Protein AF-A0A168E2G0-F1 (afdb_monomer_lite)

Radius of gyration: 25.9 Å; chains: 1; bounding box: 53×35×114 Å

Foldseek 3Di:
DDDDDDDDDDDDDDDDDPPPDPPPPPQPPLPADLAAQVAQEEAADCLQCVPCLVLHQEYEPQAQFDDDCPSHHYAGELAADPPPDPVNPVRVVVNVPDPDDHQHYEYYEACVDDDDRGHVNQEDEEDDDRHQYEYHEHPCFPNDCRSVVNVPDPHPDDHPHYHYDDDDLAVPDHDDDDDRLQVHLLVVLVCLVPDPNRSHDHQYCDPPDDPQSHQAPPNSPGGHSNVVSNNVNSVVVD

Secondary structure (DSSP, 8-state):
------PPPPP--------------------S-SSGGG-SEEEESSTTHHHHGGG-SEEE-SSSS--S-TTSEEPEE----TTS-HHHHHHHHHHHT--S--SEEE--B-TTS-STTS---S---PPPTTSEEEPPBBTTGGG--HHHHHHTS--SS--SB--B----SBTTB---SSS-SHHHHHHHHHHHHH-TT---EEEE--TTS-GGGSSB-TTSSSB-HHHHHHHHHHGGG-

Organism: Cordyceps fumosorosea (strain ARSEF 2679) (NCBI:txid1081104)

pLDDT: mean 78.93, std 19.76, range [31.81, 98.31]

InterPro domains:
  IPR024655 Asl1-like, glycosyl hydrolase catalytic domain [PF11790] (52-169)
  IPR053183 Alkali-sensitive linkage protein [PTHR34154] (53-169)

Structure (mmCIF, N/CA/C/O backbone):
data_AF-A0A168E2G0-F1
#
_entry.id   AF-A0A168E2G0-F1
#
loop_
_atom_site.group_PDB
_atom_site.id
_atom_site.type_symbol
_atom_site.label_atom_id
_atom_site.label_alt_id
_atom_site.label_comp_id
_atom_site.label_asym_id
_atom_site.label_entity_id
_atom_site.label_seq_id
_atom_site.pdbx_PDB_ins_code
_atom_site.Cartn_x
_atom_site.Cartn_y
_atom_site.Cartn_z
_atom_site.occupancy
_atom_site.B_iso_or_equiv
_atom_site.auth_seq_id
_atom_site.auth_comp_id
_atom_site.auth_asym_id
_atom_site.auth_atom_id
_atom_site.pdbx_PDB_model_num
ATOM 1 N N . MET A 1 1 ? -29.729 -7.657 95.290 1.00 39.06 1 MET A N 1
ATOM 2 C CA . MET A 1 1 ? -30.625 -7.008 94.310 1.00 39.06 1 MET A CA 1
ATOM 3 C C . MET A 1 1 ? -29.746 -6.469 93.189 1.00 39.06 1 MET A C 1
ATOM 5 O O . MET A 1 1 ? -29.159 -5.411 93.339 1.00 39.06 1 MET A O 1
ATOM 9 N N . VAL A 1 2 ? -29.527 -7.276 92.147 1.00 36.09 2 VAL A N 1
ATOM 10 C CA . VAL A 1 2 ? -28.648 -6.959 91.007 1.00 36.09 2 VAL A CA 1
ATOM 11 C C . VAL A 1 2 ? -29.531 -6.939 89.764 1.00 36.09 2 VAL A C 1
ATOM 13 O O . VAL A 1 2 ? -30.230 -7.911 89.488 1.00 36.09 2 VAL A O 1
ATOM 16 N N . CYS A 1 3 ? -29.557 -5.796 89.086 1.00 36.22 3 CYS A N 1
ATOM 17 C CA . CYS A 1 3 ? -30.403 -5.515 87.933 1.00 36.22 3 CYS A CA 1
ATOM 18 C C . CYS A 1 3 ? -29.646 -5.902 86.652 1.00 36.22 3 CYS A C 1
ATOM 20 O O . CYS A 1 3 ? -28.581 -5.349 86.385 1.00 36.22 3 CYS A O 1
ATOM 22 N N . PHE A 1 4 ? -30.169 -6.850 85.870 1.00 35.66 4 PHE A N 1
ATOM 23 C CA . PHE A 1 4 ? -29.627 -7.190 84.551 1.00 35.66 4 PHE A CA 1
ATOM 24 C C . PHE A 1 4 ? -30.305 -6.336 83.471 1.00 35.66 4 PHE A C 1
ATOM 26 O O . PHE A 1 4 ? -31.488 -6.513 83.180 1.00 35.66 4 PHE A O 1
ATOM 33 N N . LEU A 1 5 ? -29.537 -5.430 82.858 1.00 38.53 5 LEU A N 1
ATOM 34 C CA . LEU A 1 5 ? -29.905 -4.726 81.628 1.00 38.53 5 LEU A CA 1
ATOM 35 C C . LEU A 1 5 ? -29.826 -5.702 80.441 1.00 38.53 5 LEU A C 1
ATOM 37 O O . LEU A 1 5 ? -28.757 -6.229 80.135 1.00 38.53 5 LEU A O 1
ATOM 41 N N . LYS A 1 6 ? -30.948 -5.921 79.747 1.00 38.28 6 LYS A N 1
ATOM 42 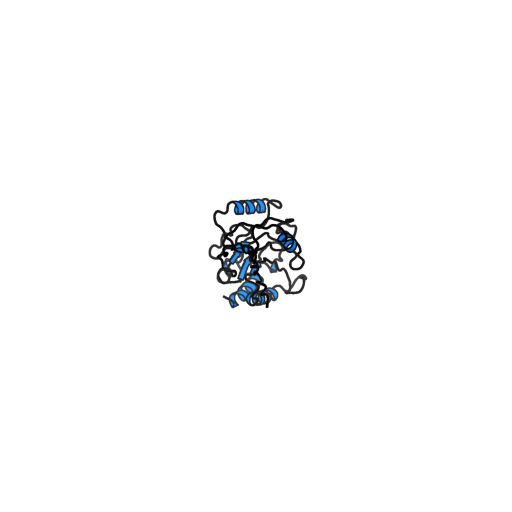C CA . LYS A 1 6 ? -30.980 -6.593 78.441 1.00 38.28 6 LYS A CA 1
ATOM 43 C C . LYS A 1 6 ? -30.671 -5.566 77.348 1.00 38.28 6 LYS A C 1
ATOM 45 O O . LYS A 1 6 ? -31.478 -4.674 77.111 1.00 38.28 6 LYS A O 1
ATOM 50 N N . TYR A 1 7 ? -29.528 -5.704 76.679 1.00 42.34 7 TYR A N 1
ATOM 51 C CA . TYR A 1 7 ? -29.228 -4.981 75.441 1.00 42.34 7 TYR A CA 1
ATOM 5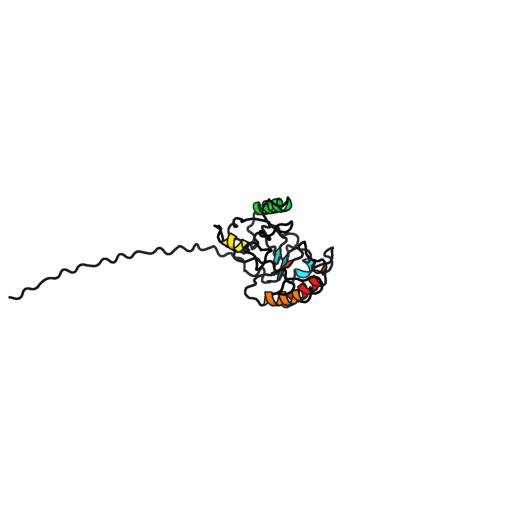2 C C . TYR A 1 7 ? -29.840 -5.727 74.249 1.00 42.34 7 TYR A C 1
ATOM 54 O O . TYR A 1 7 ? -29.476 -6.864 73.955 1.00 42.34 7 TYR A O 1
ATOM 62 N N . THR A 1 8 ? -30.783 -5.084 73.568 1.00 46.78 8 THR A N 1
ATOM 63 C CA . THR A 1 8 ? -31.303 -5.486 72.257 1.00 46.78 8 THR A CA 1
ATOM 64 C C . THR A 1 8 ? -30.285 -5.130 71.174 1.00 46.78 8 THR A C 1
ATOM 66 O O . THR A 1 8 ? -29.955 -3.958 71.002 1.00 46.78 8 THR A O 1
ATOM 69 N N . GLY A 1 9 ? -29.779 -6.133 70.453 1.00 38.72 9 GLY A N 1
ATOM 70 C CA . GLY A 1 9 ? -28.889 -5.940 69.308 1.00 38.72 9 GLY A CA 1
ATOM 71 C C . GLY A 1 9 ? -29.645 -5.406 68.089 1.00 38.72 9 GLY A C 1
ATOM 72 O O . GLY A 1 9 ? -30.622 -6.009 67.652 1.00 38.72 9 GLY A O 1
ATOM 73 N N . ALA A 1 10 ? -29.185 -4.284 67.538 1.00 47.53 10 ALA A N 1
ATOM 74 C CA . ALA A 1 10 ? -29.607 -3.791 66.232 1.00 47.53 10 ALA A CA 1
ATOM 75 C C . ALA A 1 10 ? -28.759 -4.466 65.142 1.00 47.53 10 ALA A C 1
ATOM 77 O O . ALA A 1 10 ? -27.532 -4.371 65.157 1.00 47.53 10 ALA A O 1
ATOM 78 N N . ALA A 1 11 ? -29.406 -5.162 64.207 1.00 45.81 11 ALA A N 1
ATOM 79 C CA . ALA A 1 11 ? -28.750 -5.731 63.036 1.00 45.81 11 ALA A CA 1
ATOM 80 C C . ALA A 1 11 ? -28.480 -4.624 61.999 1.00 45.81 11 ALA A C 1
ATOM 82 O O . ALA A 1 11 ? -29.410 -3.977 61.518 1.00 45.81 11 ALA A O 1
ATOM 83 N N . LEU A 1 12 ? -27.207 -4.409 61.656 1.00 40.25 12 LEU A N 1
ATOM 84 C CA . LEU A 1 12 ? -26.788 -3.563 60.537 1.00 40.25 12 LEU A CA 1
ATOM 85 C C . LEU A 1 12 ? -27.081 -4.281 59.212 1.00 40.25 12 LEU A C 1
ATOM 87 O O . LEU A 1 12 ? -26.465 -5.299 58.903 1.00 40.25 12 LEU A O 1
ATOM 91 N N . ALA A 1 13 ? -28.001 -3.736 58.416 1.00 43.09 13 ALA A N 1
ATOM 92 C CA . ALA A 1 13 ? -28.204 -4.145 57.032 1.00 43.09 13 ALA A CA 1
ATOM 93 C C . ALA A 1 13 ? -27.150 -3.467 56.141 1.00 43.09 13 ALA A C 1
ATOM 95 O O . ALA A 1 13 ? -27.149 -2.246 55.979 1.00 43.09 13 ALA A O 1
ATOM 96 N N . VAL A 1 14 ? -26.240 -4.259 55.574 1.00 46.22 14 VAL A N 1
ATOM 97 C CA . VAL A 1 14 ? -25.263 -3.793 54.583 1.00 46.22 14 VAL A CA 1
ATOM 98 C C . VAL A 1 14 ? -25.959 -3.726 53.225 1.00 46.22 14 VAL A C 1
ATOM 100 O O . VAL A 1 14 ? -26.334 -4.750 52.660 1.00 46.22 14 VAL A O 1
ATOM 103 N N . ILE A 1 15 ? -26.150 -2.516 52.700 1.00 50.34 15 ILE A N 1
ATOM 104 C CA . ILE A 1 15 ? -26.640 -2.296 51.336 1.00 50.34 15 ILE A CA 1
ATOM 105 C C . ILE A 1 15 ? -25.442 -2.465 50.394 1.00 50.34 15 ILE A C 1
ATOM 107 O O . ILE A 1 15 ? -24.622 -1.560 50.254 1.00 50.34 15 ILE A O 1
ATOM 111 N N . SER A 1 16 ? -25.318 -3.632 49.761 1.00 45.62 16 SER A N 1
ATOM 112 C CA . SER A 1 16 ? -24.372 -3.835 48.660 1.00 45.62 16 SER A CA 1
ATOM 113 C C . SER A 1 16 ? -24.890 -3.131 47.408 1.00 45.62 16 SER A C 1
ATOM 115 O O . SER A 1 16 ? -25.786 -3.622 46.725 1.00 45.62 16 SER A O 1
ATOM 117 N N . THR A 1 17 ? -24.320 -1.974 47.085 1.00 50.56 17 THR A N 1
ATOM 118 C CA . THR A 1 17 ? -24.464 -1.353 45.769 1.00 50.56 17 THR A CA 1
ATOM 119 C C . THR A 1 17 ? -23.672 -2.172 44.750 1.00 50.56 17 THR A C 1
ATOM 121 O O . THR A 1 17 ? -22.444 -2.137 44.710 1.00 50.56 17 THR A O 1
ATOM 124 N N . ALA A 1 18 ? -24.375 -2.949 43.924 1.00 49.88 18 ALA A N 1
ATOM 125 C CA . ALA A 1 18 ? -23.776 -3.598 42.766 1.00 49.88 18 ALA A CA 1
ATOM 126 C C . ALA A 1 18 ? -23.376 -2.515 41.752 1.00 49.88 18 ALA A C 1
ATOM 128 O O . ALA A 1 18 ? -24.222 -1.933 41.074 1.00 49.88 18 ALA A O 1
ATOM 129 N N . ILE A 1 19 ? -22.079 -2.217 41.677 1.00 54.22 19 ILE A N 1
ATOM 130 C CA . ILE A 1 19 ? -21.508 -1.394 40.613 1.00 54.22 19 ILE A CA 1
ATOM 131 C C . ILE A 1 19 ? -21.602 -2.237 39.341 1.00 54.22 19 ILE A C 1
ATOM 133 O O . ILE A 1 19 ? -20.863 -3.208 39.184 1.00 54.22 19 ILE A O 1
ATOM 137 N N . ALA A 1 20 ? -22.543 -1.904 38.459 1.00 48.91 20 ALA A N 1
ATOM 138 C CA . ALA A 1 20 ? -22.603 -2.500 37.134 1.00 48.91 20 ALA A CA 1
ATOM 139 C C . ALA A 1 20 ? -21.273 -2.213 36.427 1.00 48.91 20 ALA A C 1
ATOM 141 O O . ALA A 1 20 ? -20.939 -1.059 36.153 1.00 48.91 20 ALA A O 1
ATOM 142 N N . SER A 1 21 ? -20.484 -3.261 36.187 1.00 46.41 21 SER A N 1
ATOM 143 C CA . SER A 1 21 ? -19.299 -3.156 35.345 1.00 46.41 21 SER A CA 1
ATOM 144 C C . SER A 1 21 ? -19.740 -2.686 33.958 1.00 46.41 21 SER A C 1
ATOM 146 O O . SER A 1 21 ? -20.745 -3.193 33.453 1.00 46.41 21 SER A O 1
ATOM 148 N N . PRO A 1 22 ? -19.035 -1.729 33.329 1.00 47.59 22 PRO A N 1
ATOM 149 C CA . PRO A 1 22 ? -19.327 -1.374 31.954 1.00 47.59 22 PRO A CA 1
ATOM 150 C C . PRO A 1 22 ? -19.184 -2.638 31.112 1.00 47.59 22 PRO A C 1
ATOM 152 O O . PRO A 1 22 ? -18.137 -3.288 31.117 1.00 47.59 22 PRO A O 1
ATOM 155 N N . THR A 1 23 ? -20.263 -3.015 30.435 1.00 38.84 23 THR A N 1
ATOM 156 C CA . THR A 1 23 ? -20.260 -4.086 29.449 1.00 38.84 23 THR A CA 1
ATOM 157 C C . THR A 1 23 ? -19.279 -3.668 28.363 1.00 38.84 23 THR A C 1
ATOM 159 O O . THR A 1 23 ? -19.598 -2.838 27.514 1.00 38.84 23 THR A O 1
ATOM 162 N N . SER A 1 24 ? -18.056 -4.191 28.417 1.00 44.44 24 SER A N 1
ATOM 163 C CA . SER A 1 24 ? -17.146 -4.144 27.283 1.00 44.44 24 SER A CA 1
ATOM 164 C C . SER A 1 24 ? -17.881 -4.812 26.134 1.00 44.44 24 SER A C 1
ATOM 166 O O . SER A 1 24 ? -18.094 -6.024 26.162 1.00 44.44 24 SER A O 1
ATOM 168 N N . ALA A 1 25 ? -18.339 -4.019 25.166 1.00 43.25 25 ALA A N 1
ATOM 169 C CA . ALA A 1 25 ? -18.840 -4.551 23.916 1.00 43.25 25 ALA A CA 1
ATOM 170 C C . ALA A 1 25 ? -17.743 -5.467 23.368 1.00 43.25 25 ALA A C 1
ATOM 172 O O . ALA A 1 25 ? -16.637 -5.015 23.067 1.00 43.25 25 ALA A O 1
ATOM 173 N N . THR A 1 26 ? -18.018 -6.767 23.323 1.00 37.62 26 THR A N 1
ATOM 174 C CA . THR A 1 26 ? -17.187 -7.732 22.620 1.00 37.62 26 THR A CA 1
ATOM 175 C C . THR A 1 26 ? -17.223 -7.332 21.152 1.00 37.62 26 THR A C 1
ATOM 177 O O . THR A 1 26 ? -18.168 -7.653 20.436 1.00 37.62 26 THR A O 1
ATOM 180 N N . VAL A 1 27 ? -16.237 -6.540 20.729 1.00 44.44 27 VAL A N 1
ATOM 181 C CA . VAL A 1 27 ? -15.955 -6.305 19.317 1.00 44.44 27 VAL A CA 1
ATOM 182 C C . VAL A 1 27 ? -15.680 -7.685 18.736 1.00 44.44 27 VAL A C 1
ATOM 184 O O . VAL A 1 27 ? -14.729 -8.340 19.162 1.00 44.44 27 VAL A O 1
ATOM 187 N N . ASP A 1 28 ? -16.550 -8.149 17.837 1.00 48.78 28 ASP A N 1
ATOM 188 C CA . ASP A 1 28 ? -16.345 -9.397 17.106 1.00 48.78 28 ASP A CA 1
ATOM 189 C C . ASP A 1 28 ? -14.910 -9.428 16.580 1.00 48.78 28 ASP A C 1
ATOM 191 O O . ASP A 1 28 ? -14.465 -8.498 15.897 1.00 48.78 28 ASP A O 1
ATOM 195 N N . ALA A 1 29 ? -14.171 -10.476 16.946 1.00 47.91 29 ALA A N 1
ATOM 196 C CA . ALA A 1 29 ? -12.782 -10.629 16.559 1.00 47.91 29 ALA A CA 1
ATOM 197 C C . ALA A 1 29 ? -12.696 -10.616 15.027 1.00 47.91 29 ALA A C 1
ATOM 199 O O . ALA A 1 29 ? -13.165 -11.534 14.349 1.00 47.91 29 ALA A O 1
ATOM 200 N N . ARG A 1 30 ? -12.110 -9.549 14.477 1.00 66.75 30 ARG A N 1
ATOM 201 C CA . ARG A 1 30 ? -11.827 -9.413 13.047 1.00 66.75 30 ARG A CA 1
ATOM 202 C C . ARG A 1 30 ? -10.936 -10.600 12.663 1.00 66.75 30 ARG A C 1
ATOM 204 O O . ARG A 1 30 ? -9.813 -10.724 13.136 1.00 66.75 30 ARG A O 1
ATOM 211 N N . LYS A 1 31 ? -11.487 -11.533 11.881 1.00 70.06 31 LYS A N 1
ATOM 212 C CA . LYS A 1 31 ? -10.967 -12.907 11.707 1.00 70.06 31 LYS A CA 1
ATOM 213 C C . LYS A 1 31 ? -9.653 -12.989 10.913 1.00 70.06 31 LYS A C 1
ATOM 215 O O . LYS A 1 31 ? -9.033 -14.049 10.866 1.00 70.06 31 LYS A O 1
ATOM 220 N N . ALA A 1 32 ? -9.247 -11.905 10.253 1.00 85.44 32 ALA A N 1
ATOM 221 C CA . ALA A 1 32 ? -8.046 -11.877 9.429 1.00 85.44 32 ALA A CA 1
ATOM 222 C C . ALA A 1 32 ? -6.773 -11.709 10.289 1.00 85.44 32 ALA A C 1
ATOM 224 O O . ALA A 1 32 ? -6.784 -10.936 11.247 1.00 85.44 32 ALA A O 1
ATOM 225 N N . PRO A 1 33 ? -5.659 -12.390 9.961 1.00 92.00 33 PRO A N 1
ATOM 226 C CA . PRO A 1 33 ? -4.383 -12.171 10.637 1.00 92.00 33 PRO A CA 1
ATOM 227 C C . PRO A 1 33 ? -3.839 -10.765 10.348 1.00 92.00 33 PRO A C 1
ATOM 229 O O . PRO A 1 33 ? -4.012 -10.239 9.253 1.00 92.00 33 PRO A O 1
ATOM 232 N N . LEU A 1 34 ? -3.122 -10.159 11.298 1.00 92.38 34 LEU A N 1
ATOM 233 C CA . LEU A 1 34 ? -2.529 -8.826 11.095 1.00 92.38 34 LEU A CA 1
ATOM 234 C C . LEU A 1 34 ? -1.466 -8.807 9.986 1.00 92.38 34 LEU A C 1
ATOM 236 O O . LEU A 1 34 ? -1.277 -7.771 9.355 1.00 92.38 34 LEU A O 1
ATOM 240 N N . ILE A 1 35 ? -0.801 -9.943 9.745 1.00 95.94 35 ILE A N 1
ATOM 241 C CA . ILE A 1 35 ? 0.150 -10.138 8.645 1.00 95.94 35 ILE A CA 1
ATOM 242 C C . ILE A 1 35 ? -0.591 -10.811 7.478 1.00 95.94 35 ILE A C 1
ATOM 244 O O . ILE A 1 35 ? -0.946 -11.992 7.584 1.00 95.94 35 ILE A O 1
ATOM 248 N N . PRO A 1 36 ? -0.832 -10.097 6.366 1.00 94.44 36 PRO A N 1
ATOM 249 C CA . PRO A 1 36 ? -1.579 -10.634 5.240 1.00 94.44 36 PRO A CA 1
ATOM 250 C C . PRO A 1 36 ? -0.882 -11.815 4.568 1.00 94.44 36 PRO A C 1
ATOM 252 O O . PRO A 1 36 ? 0.280 -11.720 4.176 1.00 94.44 36 PRO A O 1
ATOM 255 N N . ASN A 1 37 ? -1.602 -12.930 4.416 1.00 94.69 37 ASN A N 1
ATOM 256 C CA . ASN A 1 37 ? -1.112 -14.136 3.737 1.00 94.69 37 ASN A CA 1
ATOM 257 C C . ASN A 1 37 ? 0.288 -14.601 4.216 1.00 94.69 37 ASN A C 1
ATOM 259 O O . ASN A 1 37 ? 1.095 -15.102 3.436 1.00 94.69 37 ASN A O 1
ATOM 263 N N . GLY A 1 38 ? 0.603 -14.367 5.496 1.00 95.75 38 GLY A N 1
ATOM 264 C CA . GLY A 1 38 ? 1.866 -14.768 6.121 1.00 95.75 38 GLY A CA 1
ATOM 265 C C . GLY A 1 38 ? 3.111 -13.974 5.707 1.00 95.75 38 GLY A C 1
ATOM 266 O O . GLY A 1 38 ? 4.190 -14.294 6.194 1.00 95.75 38 GLY A O 1
ATOM 267 N N . LYS A 1 39 ? 2.998 -12.940 4.860 1.00 97.69 39 LYS A N 1
ATOM 268 C CA . LYS A 1 39 ? 4.143 -12.152 4.372 1.00 97.69 39 LYS A CA 1
ATOM 269 C C . LYS A 1 39 ? 3.911 -10.662 4.597 1.00 97.69 39 LYS A C 1
ATOM 271 O O . LYS A 1 39 ? 2.923 -10.101 4.123 1.00 97.69 39 LYS A O 1
ATOM 276 N N . LYS A 1 40 ? 4.851 -9.993 5.273 1.00 98.06 40 LYS A N 1
ATOM 277 C CA . LYS A 1 40 ? 4.766 -8.542 5.507 1.00 98.06 40 LYS A CA 1
ATOM 278 C C . LYS A 1 40 ? 4.905 -7.749 4.206 1.00 98.06 40 LYS A C 1
ATOM 280 O O . LYS A 1 40 ? 4.233 -6.730 4.041 1.00 98.06 40 LYS A O 1
ATOM 285 N N . ALA A 1 41 ? 5.755 -8.217 3.293 1.00 98.31 41 ALA A N 1
ATOM 286 C CA . ALA A 1 41 ? 5.998 -7.587 2.003 1.00 98.31 41 ALA A CA 1
ATOM 287 C C . ALA A 1 41 ? 4.737 -7.527 1.124 1.00 98.31 41 ALA A C 1
ATOM 289 O O . ALA A 1 41 ? 3.999 -8.506 0.992 1.00 98.31 41 ALA A O 1
ATOM 290 N N . GLY A 1 42 ? 4.533 -6.378 0.483 1.00 98.00 42 GLY A N 1
ATOM 291 C CA . GLY A 1 42 ? 3.396 -6.097 -0.380 1.00 98.00 42 GLY A CA 1
ATOM 292 C C . GLY A 1 42 ? 3.690 -5.050 -1.451 1.00 98.00 42 GLY A C 1
ATOM 293 O O . GLY A 1 42 ? 4.809 -4.548 -1.592 1.00 98.00 42 GLY A O 1
ATOM 294 N N . SER A 1 43 ? 2.667 -4.689 -2.221 1.00 97.50 43 SER A N 1
ATOM 295 C CA . SER A 1 43 ? 2.801 -3.719 -3.313 1.00 97.50 43 SER A CA 1
ATOM 296 C C . SER A 1 43 ? 1.672 -2.693 -3.339 1.00 97.50 43 SER A C 1
ATOM 298 O O . SER A 1 43 ? 0.499 -3.037 -3.207 1.00 97.50 43 SER A O 1
ATOM 300 N N . ALA A 1 44 ? 2.037 -1.422 -3.512 1.00 96.62 44 ALA A N 1
ATOM 301 C CA . ALA A 1 44 ? 1.104 -0.331 -3.763 1.00 96.62 44 ALA A CA 1
ATOM 302 C C . ALA A 1 44 ? 1.139 0.002 -5.264 1.00 96.62 44 ALA A C 1
ATOM 304 O O . ALA A 1 44 ? 2.040 0.695 -5.756 1.00 96.62 44 ALA A O 1
ATOM 305 N N . GLY A 1 45 ? 0.155 -0.533 -5.984 1.00 93.69 45 GLY A N 1
ATOM 306 C CA . GLY A 1 45 ? 0.053 -0.589 -7.441 1.00 93.69 45 GLY A CA 1
ATOM 307 C C . GLY A 1 45 ? 0.431 -1.963 -8.017 1.00 93.69 45 GLY A C 1
ATOM 308 O O . GLY A 1 45 ? 1.208 -2.705 -7.433 1.00 93.69 45 GLY A O 1
ATOM 309 N N . GLY A 1 46 ? -0.097 -2.302 -9.198 1.00 91.94 46 GLY A N 1
ATOM 310 C CA . GLY A 1 46 ? 0.111 -3.619 -9.839 1.00 91.94 46 GLY A CA 1
ATOM 311 C C . GLY A 1 46 ? 1.306 -3.717 -10.802 1.00 91.94 46 GLY A C 1
ATOM 312 O O . GLY A 1 46 ? 1.605 -4.775 -11.346 1.00 91.94 46 GLY A O 1
ATOM 313 N N . ARG A 1 47 ? 2.034 -2.621 -11.043 1.00 91.75 47 ARG A N 1
ATOM 314 C CA . ARG A 1 47 ? 3.005 -2.520 -12.154 1.00 91.75 47 ARG A CA 1
ATOM 315 C C . ARG A 1 47 ? 4.123 -3.577 -12.127 1.00 91.75 47 ARG A C 1
ATOM 317 O O . ARG A 1 47 ? 4.558 -4.020 -13.185 1.00 91.75 47 ARG A O 1
ATOM 324 N N . ALA A 1 48 ? 4.595 -3.974 -10.947 1.00 94.56 48 ALA A N 1
ATOM 325 C CA . ALA A 1 48 ? 5.688 -4.939 -10.794 1.00 94.56 48 ALA A CA 1
ATOM 326 C C . ALA A 1 48 ? 5.210 -6.359 -10.450 1.00 94.56 48 ALA A C 1
ATOM 328 O O . ALA A 1 48 ? 6.021 -7.220 -10.108 1.00 94.56 48 ALA A O 1
ATOM 329 N N . MET A 1 49 ? 3.905 -6.626 -10.538 1.00 94.50 49 MET A N 1
ATOM 330 C CA . MET A 1 49 ? 3.327 -7.807 -9.902 1.00 94.50 49 MET A CA 1
ATOM 331 C C . MET A 1 49 ? 3.772 -9.129 -10.507 1.00 94.50 49 MET A C 1
ATOM 333 O O . MET A 1 49 ? 4.096 -10.065 -9.781 1.00 94.50 49 MET A O 1
ATOM 337 N N . ARG A 1 50 ? 3.961 -9.152 -11.828 1.00 94.44 50 ARG A N 1
ATOM 338 C CA . ARG A 1 50 ? 4.554 -10.287 -12.549 1.00 94.44 50 ARG A CA 1
ATOM 339 C C . ARG A 1 50 ? 5.932 -10.726 -12.040 1.00 94.44 50 ARG A C 1
ATOM 341 O O . ARG A 1 50 ? 6.336 -11.839 -12.346 1.00 94.44 50 ARG A O 1
ATOM 348 N N . HIS A 1 51 ? 6.642 -9.866 -11.309 1.00 96.44 51 HIS A N 1
ATOM 349 C CA . HIS A 1 51 ? 7.963 -10.165 -10.752 1.00 96.44 51 HIS A CA 1
ATOM 350 C C . HIS A 1 51 ? 7.947 -10.436 -9.252 1.00 96.44 51 HIS A C 1
ATOM 352 O O . HIS A 1 51 ? 8.836 -11.111 -8.751 1.00 96.44 51 HIS A O 1
ATOM 358 N N . TRP A 1 52 ? 7.001 -9.846 -8.520 1.00 97.31 52 TRP A N 1
ATOM 359 C CA . TRP A 1 52 ? 7.010 -9.860 -7.055 1.00 97.31 52 TRP A CA 1
ATOM 360 C C . TRP A 1 52 ? 6.012 -10.834 -6.439 1.00 97.31 52 TRP A C 1
ATOM 362 O O . TRP A 1 52 ? 6.153 -11.138 -5.259 1.00 97.31 52 TRP A O 1
ATOM 372 N N . LYS A 1 53 ? 5.026 -11.320 -7.205 1.00 96.69 53 LYS A N 1
ATOM 373 C CA . LYS A 1 53 ? 3.895 -12.118 -6.702 1.00 96.69 53 LYS A CA 1
ATOM 374 C C . LYS A 1 53 ? 4.283 -13.301 -5.808 1.00 96.69 53 LYS A C 1
ATOM 376 O O . LYS A 1 53 ? 3.627 -13.533 -4.802 1.00 96.69 53 LYS A O 1
ATOM 381 N N . ASP A 1 54 ? 5.386 -13.984 -6.107 1.00 97.25 54 ASP A N 1
ATOM 382 C CA . ASP A 1 54 ? 5.823 -15.164 -5.349 1.00 97.25 54 ASP A CA 1
ATOM 383 C C . ASP A 1 54 ? 6.511 -14.794 -4.019 1.00 97.25 54 ASP A C 1
ATOM 385 O O . ASP A 1 54 ? 6.736 -15.644 -3.158 1.00 97.25 54 ASP A O 1
ATOM 389 N N . HIS A 1 55 ? 6.797 -13.507 -3.807 1.00 97.69 55 HIS A N 1
ATOM 390 C CA . HIS A 1 55 ? 7.551 -12.972 -2.672 1.00 97.69 55 HIS A CA 1
ATOM 391 C C . HIS A 1 55 ? 6.769 -11.956 -1.829 1.00 97.69 55 HIS A C 1
ATOM 393 O O . HIS A 1 55 ? 7.318 -11.371 -0.894 1.00 97.69 55 HIS A O 1
ATOM 399 N N . ILE A 1 56 ? 5.491 -11.737 -2.137 1.00 98.00 56 ILE A N 1
ATOM 400 C CA . ILE A 1 56 ? 4.631 -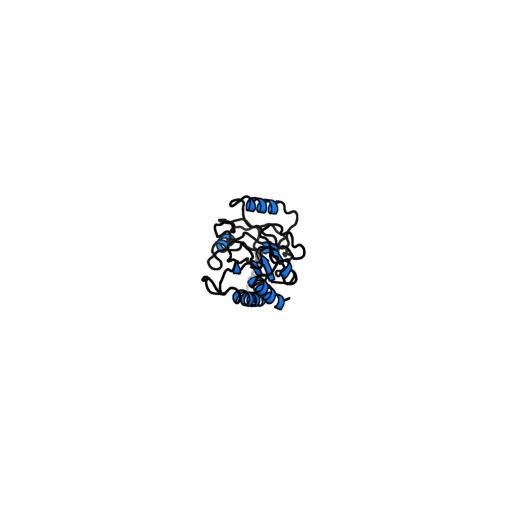10.822 -1.387 1.00 98.00 56 ILE A CA 1
ATOM 401 C C . ILE A 1 56 ? 3.354 -11.517 -0.926 1.00 98.00 56 ILE A C 1
ATOM 403 O O . ILE A 1 56 ? 2.912 -12.499 -1.518 1.00 98.00 56 ILE A O 1
ATOM 407 N N . GLY A 1 57 ? 2.765 -11.010 0.154 1.00 97.31 57 GLY A N 1
ATOM 408 C CA . GLY A 1 57 ? 1.512 -11.536 0.699 1.00 97.31 57 GLY A CA 1
ATOM 409 C C . GLY A 1 57 ? 0.279 -10.820 0.173 1.00 97.31 57 GLY A C 1
ATOM 410 O O . GLY A 1 57 ? -0.809 -11.391 0.167 1.00 97.31 57 GLY A O 1
ATOM 411 N N . TRP A 1 58 ? 0.437 -9.563 -0.245 1.00 98.25 58 TRP A N 1
ATOM 412 C CA . TRP A 1 58 ? -0.689 -8.665 -0.465 1.00 98.25 58 TRP A CA 1
ATOM 413 C C . TRP A 1 58 ? -0.358 -7.497 -1.392 1.00 98.25 58 TRP A C 1
ATOM 415 O O . TRP A 1 58 ? 0.801 -7.113 -1.567 1.00 98.25 58 TRP A O 1
ATOM 425 N N . TRP A 1 59 ? -1.392 -6.888 -1.964 1.00 97.94 59 TRP A N 1
ATOM 426 C CA . TRP A 1 59 ? -1.255 -5.673 -2.761 1.00 97.94 59 TRP A CA 1
ATOM 427 C C . TRP A 1 59 ? -2.522 -4.814 -2.715 1.00 97.94 59 TRP A C 1
ATOM 429 O O . TRP A 1 59 ? -3.587 -5.283 -2.321 1.00 97.94 59 TRP A O 1
ATOM 439 N N . TYR A 1 60 ? -2.425 -3.549 -3.118 1.00 96.94 60 TYR A N 1
ATOM 440 C CA . TYR A 1 60 ? -3.581 -2.671 -3.327 1.00 96.94 60 TYR A CA 1
ATOM 441 C C . TYR A 1 60 ? -3.315 -1.681 -4.466 1.00 96.94 60 TYR A C 1
ATOM 443 O O . TYR A 1 60 ? -2.165 -1.402 -4.793 1.00 96.94 60 TYR A O 1
ATOM 451 N N . ASP A 1 61 ? -4.364 -1.114 -5.060 1.00 94.81 61 ASP A N 1
ATOM 452 C CA . ASP A 1 61 ? -4.289 -0.166 -6.188 1.00 94.81 61 ASP A CA 1
ATOM 453 C C . ASP A 1 61 ? -5.116 1.110 -5.955 1.00 94.81 61 ASP A C 1
ATOM 455 O O . ASP A 1 61 ? -5.585 1.773 -6.888 1.00 94.81 61 ASP A O 1
ATOM 459 N N . TRP A 1 62 ? -5.292 1.465 -4.681 1.00 93.12 62 TRP A N 1
ATOM 460 C CA . TRP A 1 62 ? -6.109 2.596 -4.234 1.00 93.12 62 TRP A CA 1
ATOM 461 C C . TRP A 1 62 ? -7.590 2.496 -4.643 1.00 93.12 62 TRP A C 1
ATOM 463 O O . TRP A 1 62 ? -8.290 3.516 -4.667 1.00 93.12 62 TRP A O 1
ATOM 473 N N . THR A 1 63 ? -8.082 1.303 -4.997 1.00 91.31 63 THR A N 1
ATOM 474 C CA . THR A 1 63 ? -9.493 1.063 -5.318 1.00 91.31 63 THR A CA 1
ATOM 475 C C . THR A 1 63 ? -10.202 0.228 -4.242 1.00 91.31 63 THR A C 1
ATOM 477 O O . THR A 1 63 ? -9.559 -0.453 -3.439 1.00 91.31 63 THR A O 1
ATOM 480 N N . PRO A 1 64 ? -11.547 0.250 -4.220 1.00 90.44 64 PRO A N 1
ATOM 481 C CA . PRO A 1 64 ? -12.340 -0.612 -3.344 1.00 90.44 64 PRO A CA 1
ATOM 482 C C . PRO A 1 64 ? -12.197 -2.107 -3.620 1.00 90.44 64 PRO A C 1
ATOM 484 O O . PRO A 1 64 ? -12.516 -2.898 -2.746 1.00 90.44 64 PRO A O 1
ATOM 487 N N . LYS A 1 65 ? -11.791 -2.495 -4.832 1.00 91.88 65 LYS A N 1
ATOM 488 C CA . LYS A 1 65 ? -11.626 -3.888 -5.245 1.00 91.88 65 LYS A CA 1
ATOM 489 C C . LYS A 1 65 ? -10.468 -3.954 -6.243 1.00 91.88 65 LYS A C 1
ATOM 491 O O . LYS A 1 65 ? -10.716 -3.772 -7.439 1.00 91.88 65 LYS A O 1
ATOM 496 N N . PRO A 1 66 ? -9.229 -4.173 -5.764 1.00 93.56 66 PRO A N 1
ATOM 497 C CA . PRO A 1 66 ? -8.085 -4.368 -6.643 1.00 93.56 66 PRO A CA 1
ATOM 498 C C . PRO A 1 66 ? -8.355 -5.494 -7.641 1.00 93.56 66 PRO A C 1
ATOM 500 O O . PRO A 1 66 ? -9.033 -6.468 -7.312 1.00 93.56 66 PRO A O 1
ATOM 503 N N . SER A 1 67 ? -7.855 -5.350 -8.867 1.00 93.19 67 SER A N 1
ATOM 504 C CA . SER A 1 67 ? -8.112 -6.311 -9.948 1.00 93.19 67 SER A CA 1
ATOM 505 C C . SER A 1 67 ? -6.914 -6.475 -10.880 1.00 93.19 67 SER A C 1
ATOM 507 O O . SER A 1 67 ? -6.076 -5.582 -10.989 1.00 93.19 67 SER A O 1
ATOM 509 N N . GLY A 1 68 ? -6.842 -7.617 -11.567 1.00 92.69 68 GLY A N 1
ATOM 510 C CA . GLY A 1 68 ? -5.782 -7.926 -12.534 1.00 92.69 68 GLY A CA 1
ATOM 511 C C . GLY A 1 68 ? -4.611 -8.737 -11.972 1.00 92.69 68 GLY A C 1
ATOM 512 O O . GLY A 1 68 ? -3.721 -9.088 -12.742 1.00 92.69 68 GLY A O 1
ATOM 513 N N . HIS A 1 69 ? -4.636 -9.057 -10.673 1.00 93.38 69 HIS A N 1
ATOM 514 C CA . HIS A 1 69 ? -3.636 -9.873 -9.973 1.00 93.38 69 HIS A CA 1
ATOM 515 C C . HIS A 1 69 ? -4.309 -10.735 -8.895 1.00 93.38 69 HIS A C 1
ATOM 517 O O . HIS A 1 69 ? -4.058 -10.565 -7.701 1.00 93.38 69 HIS A O 1
ATOM 523 N N . ASP A 1 70 ? -5.226 -11.608 -9.311 1.00 93.19 70 ASP A N 1
ATOM 524 C CA . ASP A 1 70 ? -6.037 -12.429 -8.399 1.00 93.19 70 ASP A CA 1
ATOM 525 C C . ASP A 1 70 ? -5.204 -13.504 -7.675 1.00 93.19 70 ASP A C 1
ATOM 527 O O . ASP A 1 70 ? -5.641 -14.073 -6.676 1.00 93.19 70 ASP A O 1
ATOM 531 N N . GLU A 1 71 ? -3.983 -13.767 -8.148 1.00 94.12 71 GLU A N 1
ATOM 532 C CA . GLU A 1 71 ? -3.027 -14.678 -7.524 1.00 94.12 71 GLU A CA 1
ATOM 533 C C . GLU A 1 71 ? -2.370 -14.119 -6.250 1.00 94.12 71 GLU A C 1
ATOM 535 O O . GLU A 1 71 ? -1.774 -14.878 -5.487 1.00 94.12 71 GLU A O 1
ATOM 540 N N . VAL A 1 72 ? -2.485 -12.809 -5.998 1.00 96.25 72 VAL A N 1
ATOM 541 C CA . VAL A 1 72 ? -2.012 -12.152 -4.771 1.00 96.25 72 VAL A CA 1
ATOM 542 C C . VAL A 1 72 ? -3.196 -11.505 -4.063 1.00 96.25 72 VAL A C 1
ATOM 544 O O . VAL A 1 72 ? -4.026 -10.844 -4.683 1.00 96.25 72 VAL A O 1
ATOM 547 N N . MET A 1 73 ? -3.263 -11.636 -2.738 1.00 96.00 73 MET A N 1
ATOM 548 C CA . MET A 1 73 ? -4.377 -11.110 -1.952 1.00 96.00 73 MET A CA 1
ATOM 549 C C . MET A 1 73 ? -4.549 -9.588 -2.137 1.00 96.00 73 MET A C 1
ATOM 551 O O . MET A 1 73 ? -3.702 -8.792 -1.723 1.00 96.00 73 MET A O 1
ATOM 555 N N . GLY A 1 74 ? -5.671 -9.181 -2.734 1.00 96.12 74 GLY A N 1
ATOM 556 C CA . GLY A 1 74 ? -6.037 -7.776 -2.901 1.00 96.12 74 GLY A CA 1
ATOM 557 C C . GLY A 1 74 ? -6.576 -7.160 -1.607 1.00 96.12 74 GLY A C 1
ATOM 558 O O . GLY A 1 74 ? -7.497 -7.689 -0.984 1.00 96.12 74 GLY A O 1
ATOM 559 N N . VAL A 1 75 ? -6.030 -6.012 -1.214 1.00 95.75 75 VAL A N 1
ATOM 560 C CA . VAL A 1 75 ? -6.475 -5.214 -0.066 1.00 95.75 75 VAL A CA 1
ATOM 561 C C . VAL A 1 75 ? -7.321 -4.044 -0.555 1.00 95.75 75 VAL A C 1
ATOM 563 O O . VAL A 1 75 ? -6.891 -3.241 -1.382 1.00 95.75 75 VAL A O 1
ATOM 566 N N . SER A 1 76 ? -8.541 -3.941 -0.031 1.00 93.69 76 SER A N 1
ATOM 567 C CA . SER A 1 76 ? -9.480 -2.887 -0.417 1.00 93.69 76 SER A CA 1
ATOM 568 C C . SER A 1 76 ? -9.084 -1.547 0.191 1.00 93.69 76 SER A C 1
ATOM 570 O O . SER A 1 76 ? -8.570 -1.491 1.308 1.00 93.69 76 SER A O 1
ATOM 572 N N . MET A 1 77 ? -9.369 -0.451 -0.510 1.00 92.31 77 MET A N 1
ATOM 573 C CA . MET A 1 77 ? -9.143 0.898 0.002 1.00 92.31 77 MET A CA 1
ATOM 574 C C . MET A 1 77 ? -10.315 1.827 -0.300 1.00 92.31 77 MET A C 1
ATOM 576 O O . MET A 1 77 ? -10.791 1.921 -1.435 1.00 92.31 77 MET A O 1
ATOM 580 N N . LEU A 1 78 ? -10.712 2.611 0.702 1.00 88.38 78 LEU A N 1
ATOM 581 C CA . LEU A 1 78 ? -11.549 3.787 0.493 1.00 88.38 78 LEU A CA 1
ATOM 582 C C . LEU A 1 78 ? -10.656 5.020 0.328 1.00 88.38 78 LEU A C 1
ATOM 584 O O . LEU A 1 78 ? -10.341 5.695 1.301 1.00 88.38 78 LEU A O 1
ATOM 588 N N . ARG A 1 79 ? -10.256 5.340 -0.911 1.00 81.94 79 ARG A N 1
ATOM 589 C CA . ARG A 1 79 ? -9.265 6.405 -1.158 1.00 81.94 79 ARG A CA 1
ATOM 590 C C . ARG A 1 79 ? -9.695 7.785 -0.648 1.00 81.94 79 ARG A C 1
ATOM 592 O O . ARG A 1 79 ? -8.876 8.478 -0.062 1.00 81.94 79 ARG A O 1
ATOM 599 N N . GLY A 1 80 ? -10.942 8.199 -0.876 1.00 77.75 80 GLY A N 1
ATOM 600 C CA . GLY A 1 80 ? -11.398 9.567 -0.612 1.00 77.75 80 GLY A CA 1
ATOM 601 C C . GLY A 1 80 ? -12.917 9.733 -0.688 1.00 77.75 80 GLY A C 1
ATOM 602 O O . GLY A 1 80 ? -13.655 8.774 -0.919 1.00 77.75 80 GLY A O 1
ATOM 603 N N . ARG A 1 81 ? -13.398 10.970 -0.504 1.00 64.44 81 ARG A N 1
ATOM 604 C CA . ARG A 1 81 ? -14.808 11.358 -0.714 1.00 64.44 81 ARG A CA 1
ATOM 605 C C . ARG A 1 81 ? -14.912 12.241 -1.963 1.00 64.44 81 ARG A C 1
ATOM 607 O O . ARG A 1 81 ? -13.923 12.829 -2.380 1.00 64.44 81 ARG A O 1
ATOM 614 N N . ARG A 1 82 ? -16.115 12.330 -2.551 1.00 56.72 82 ARG A N 1
ATOM 615 C CA . ARG A 1 82 ? -16.466 12.882 -3.889 1.00 56.72 82 ARG A CA 1
ATOM 616 C C . ARG A 1 82 ? -15.888 14.253 -4.300 1.00 56.72 82 ARG A C 1
ATOM 618 O O . ARG A 1 82 ? -16.150 14.685 -5.416 1.00 56.72 82 ARG A O 1
ATOM 625 N N . HIS A 1 83 ? -15.176 14.959 -3.429 1.00 52.59 83 HIS A N 1
ATOM 626 C CA . HIS A 1 83 ? -14.838 16.367 -3.602 1.00 52.59 83 HIS A CA 1
ATOM 627 C C . HIS A 1 83 ? -13.728 16.658 -4.608 1.00 52.59 83 HIS A C 1
ATOM 629 O O . HIS A 1 83 ? -13.659 17.793 -5.070 1.00 52.59 83 HIS A O 1
ATOM 635 N N . GLN A 1 84 ? -12.894 15.680 -4.975 1.00 52.16 84 GLN A N 1
ATOM 636 C CA . GLN A 1 84 ? -11.743 15.982 -5.819 1.00 52.16 84 GLN A CA 1
ATOM 637 C C . GLN A 1 84 ? -11.969 15.743 -7.312 1.00 52.16 84 GLN A C 1
ATOM 639 O O . GLN A 1 84 ? -11.712 16.671 -8.075 1.00 52.16 84 GLN A O 1
ATOM 644 N N . ARG A 1 85 ? -12.439 14.570 -7.777 1.00 58.94 85 ARG A N 1
ATOM 645 C CA . ARG A 1 85 ? -12.623 14.269 -9.224 1.00 58.94 85 ARG A CA 1
ATOM 646 C C . ARG A 1 85 ? -13.633 13.144 -9.486 1.00 58.94 85 ARG A C 1
ATOM 648 O O . ARG A 1 85 ? -13.988 12.389 -8.580 1.00 58.94 85 ARG A O 1
ATOM 655 N N . LYS A 1 86 ? -14.010 12.963 -10.765 1.00 61.41 86 LYS A N 1
ATOM 656 C CA . LYS A 1 86 ? -14.811 11.822 -11.263 1.00 61.41 86 LYS A CA 1
ATOM 657 C C . LYS A 1 86 ? -14.284 10.473 -10.747 1.00 61.41 86 LYS A C 1
ATOM 659 O O . LYS A 1 86 ? -15.072 9.641 -10.326 1.00 61.41 86 LYS A O 1
ATOM 664 N N . THR A 1 87 ? -12.963 10.293 -10.690 1.00 73.56 87 THR A N 1
ATOM 665 C CA . THR A 1 87 ? -12.316 9.058 -10.216 1.00 73.56 87 THR A CA 1
ATOM 666 C C . THR A 1 87 ? -12.569 8.747 -8.740 1.00 73.56 87 THR A C 1
ATOM 668 O O . THR A 1 87 ? -12.750 7.585 -8.394 1.00 73.56 87 THR A O 1
ATOM 671 N N . ASP A 1 88 ? -12.615 9.749 -7.859 1.00 76.12 88 ASP A N 1
ATOM 672 C CA . ASP A 1 88 ? -12.876 9.509 -6.431 1.00 76.12 88 ASP A CA 1
ATOM 673 C C . ASP A 1 88 ? -14.368 9.311 -6.164 1.00 76.12 88 ASP A C 1
ATOM 675 O O . ASP A 1 88 ? -14.748 8.512 -5.309 1.00 76.12 88 ASP A O 1
ATOM 679 N N . ALA A 1 89 ? -15.229 9.976 -6.941 1.00 77.56 89 ALA A N 1
ATOM 680 C CA . ALA A 1 89 ? -16.660 9.700 -6.934 1.00 77.56 89 ALA A CA 1
ATOM 681 C C . ALA A 1 89 ? -16.974 8.280 -7.438 1.00 77.56 89 ALA A C 1
ATOM 683 O O . ALA A 1 89 ? -17.793 7.593 -6.826 1.00 77.56 89 ALA A O 1
ATOM 684 N N . ASP A 1 90 ? -16.301 7.827 -8.500 1.00 83.12 90 ASP A N 1
ATOM 685 C CA . ASP A 1 90 ? -16.433 6.471 -9.038 1.00 83.12 90 ASP A CA 1
ATOM 686 C C . ASP A 1 90 ? -15.937 5.427 -8.026 1.00 83.12 90 ASP A C 1
ATOM 688 O O . ASP A 1 90 ? -16.630 4.442 -7.786 1.00 83.12 90 ASP A O 1
ATOM 692 N N . ARG A 1 91 ? -14.804 5.670 -7.350 1.00 84.56 91 ARG A N 1
ATOM 693 C CA . ARG A 1 91 ? -14.300 4.797 -6.273 1.00 84.56 91 ARG A CA 1
ATOM 694 C C . ARG A 1 91 ? -15.230 4.758 -5.068 1.00 84.56 91 ARG A C 1
ATOM 696 O O . ARG A 1 91 ? -15.510 3.680 -4.563 1.00 84.56 91 ARG A O 1
ATOM 703 N N . LEU A 1 92 ? -15.756 5.896 -4.618 1.00 84.31 92 LEU A N 1
ATOM 704 C CA . LEU A 1 92 ? -16.733 5.890 -3.530 1.00 84.31 92 LEU A CA 1
ATOM 705 C C . LEU A 1 92 ? -17.996 5.120 -3.933 1.00 84.31 92 LEU A C 1
ATOM 707 O O . LEU A 1 92 ? -18.509 4.343 -3.135 1.00 84.31 92 LEU A O 1
ATOM 711 N N . ARG A 1 93 ? -18.489 5.305 -5.163 1.00 84.75 93 ARG A N 1
ATOM 712 C CA . ARG A 1 93 ? -19.647 4.554 -5.662 1.00 84.75 93 ARG A CA 1
ATOM 713 C C . ARG A 1 93 ? -19.347 3.058 -5.721 1.00 84.75 93 ARG A C 1
ATOM 715 O O . ARG A 1 93 ? -20.166 2.286 -5.246 1.00 84.75 93 ARG A O 1
ATOM 722 N N . ALA A 1 94 ? -18.189 2.666 -6.248 1.00 86.38 94 ALA A N 1
ATOM 723 C CA . ALA A 1 94 ? -17.750 1.274 -6.286 1.00 86.38 94 ALA A CA 1
ATOM 724 C C . ALA A 1 94 ? -17.664 0.668 -4.876 1.00 86.38 94 ALA A C 1
ATOM 726 O O . ALA A 1 94 ? -18.105 -0.456 -4.675 1.00 86.38 94 ALA A O 1
ATOM 727 N N . PHE A 1 95 ? -17.191 1.434 -3.888 1.00 86.94 95 PHE A N 1
ATOM 728 C CA . PHE A 1 95 ? -17.174 1.016 -2.486 1.00 86.94 95 PHE A CA 1
ATOM 729 C C . PHE A 1 95 ? -18.589 0.818 -1.922 1.00 86.94 95 PHE A C 1
ATOM 731 O O . PHE A 1 95 ? -18.861 -0.172 -1.254 1.00 86.94 95 PHE A O 1
ATOM 738 N N . GLN A 1 96 ? -19.509 1.742 -2.216 1.00 85.06 96 GLN A N 1
ATOM 739 C CA . GLN A 1 96 ? -20.897 1.701 -1.735 1.00 85.06 96 GLN A CA 1
ATOM 740 C C . GLN A 1 96 ? -21.711 0.523 -2.287 1.00 85.06 96 GLN A C 1
ATOM 742 O O . GLN A 1 96 ? -22.726 0.173 -1.691 1.00 85.06 96 GLN A O 1
ATOM 747 N N . ILE A 1 97 ? -21.289 -0.061 -3.411 1.00 86.44 97 ILE A N 1
ATOM 748 C CA . ILE A 1 97 ? -21.945 -1.217 -4.038 1.00 86.44 97 ILE A CA 1
ATOM 749 C C . ILE A 1 97 ? -21.174 -2.528 -3.823 1.00 86.44 97 ILE A C 1
ATOM 751 O O . ILE A 1 97 ? -21.482 -3.521 -4.476 1.00 86.44 97 ILE A O 1
ATOM 755 N N . LEU A 1 98 ? -20.165 -2.554 -2.942 1.00 82.62 98 LEU A N 1
ATOM 756 C CA . LEU A 1 98 ? -19.503 -3.805 -2.577 1.00 82.62 98 LEU A CA 1
ATOM 757 C C . LEU A 1 98 ? -20.512 -4.741 -1.905 1.00 82.62 98 LEU A C 1
ATOM 759 O O . LEU A 1 98 ? -21.106 -4.408 -0.881 1.00 82.62 98 LEU A O 1
ATOM 763 N N . HIS A 1 99 ? -20.694 -5.918 -2.498 1.00 83.06 99 HIS A N 1
ATOM 764 C CA . HIS A 1 99 ? -21.577 -6.960 -1.973 1.00 83.06 99 HIS A CA 1
ATOM 765 C C . HIS A 1 99 ? -20.881 -7.865 -0.950 1.00 83.06 99 HIS A C 1
ATOM 767 O O . HIS A 1 99 ? -21.546 -8.512 -0.148 1.00 83.06 99 HIS A O 1
ATOM 773 N N . GLU A 1 100 ? -19.549 -7.893 -0.971 1.00 83.69 100 GLU A N 1
ATOM 774 C CA . GLU A 1 100 ? -18.717 -8.695 -0.081 1.00 83.69 100 GLU A CA 1
ATOM 775 C C . GLU A 1 100 ? -17.968 -7.788 0.893 1.00 83.69 100 GLU A C 1
ATOM 777 O O . GLU A 1 100 ? -17.476 -6.719 0.520 1.00 83.69 100 GLU A O 1
ATOM 782 N N . THR A 1 101 ? -17.859 -8.228 2.145 1.00 85.69 101 THR A N 1
ATOM 783 C CA . THR A 1 101 ? -17.018 -7.564 3.140 1.00 85.69 101 THR A CA 1
ATOM 784 C C . THR A 1 101 ? -15.560 -7.944 2.885 1.00 85.69 101 THR A C 1
ATOM 786 O O . THR A 1 101 ? -15.221 -9.124 3.005 1.00 85.69 101 THR A O 1
ATOM 789 N N . PRO A 1 102 ? -14.675 -6.990 2.546 1.00 88.75 102 PRO A N 1
ATOM 790 C CA . PRO A 1 102 ? -13.275 -7.313 2.311 1.00 88.75 102 PRO A CA 1
ATOM 791 C C . PRO A 1 102 ? -12.598 -7.761 3.609 1.00 88.75 102 PRO A C 1
ATOM 793 O O . PRO A 1 102 ? -12.960 -7.304 4.692 1.00 88.75 102 PRO A O 1
ATOM 796 N N . LEU A 1 103 ? -11.581 -8.622 3.522 1.00 90.56 103 LEU A N 1
ATOM 797 C CA . LEU A 1 103 ? -10.824 -9.044 4.710 1.00 90.56 103 LEU A CA 1
ATOM 798 C C . LEU A 1 103 ? -10.058 -7.878 5.344 1.00 90.56 103 LEU A C 1
ATOM 800 O O . LEU A 1 103 ? -10.034 -7.748 6.564 1.00 90.56 103 LEU A O 1
ATOM 804 N N . TYR A 1 104 ? -9.479 -7.015 4.507 1.00 92.19 104 TYR A N 1
ATOM 805 C CA . TYR A 1 104 ? -8.715 -5.837 4.907 1.00 92.19 104 TYR A CA 1
ATOM 806 C C . TYR A 1 104 ? -9.264 -4.609 4.193 1.00 92.19 104 TYR A C 1
ATOM 808 O O . TYR A 1 104 ? -9.492 -4.642 2.978 1.00 92.19 104 TYR A O 1
ATOM 816 N N . LEU A 1 105 ? -9.429 -3.521 4.938 1.00 92.00 105 LEU A N 1
ATOM 817 C CA . LEU A 1 105 ? -9.890 -2.246 4.414 1.00 92.00 105 LEU A CA 1
ATOM 818 C C . LEU A 1 105 ? -8.974 -1.116 4.880 1.00 92.00 105 LEU A C 1
ATOM 820 O O . LEU A 1 105 ? -8.999 -0.730 6.046 1.00 92.00 105 LEU A O 1
ATOM 824 N N . LEU A 1 106 ? -8.204 -0.551 3.955 1.00 92.81 106 LEU A N 1
ATOM 825 C CA . LEU A 1 106 ? -7.439 0.669 4.183 1.00 92.81 106 LEU A CA 1
ATOM 826 C C . LEU A 1 106 ? -8.356 1.896 4.137 1.00 92.81 106 LEU A C 1
ATOM 828 O O . LEU A 1 106 ? -9.230 2.016 3.269 1.00 92.81 106 LEU A O 1
ATOM 832 N N . GLY A 1 107 ? -8.127 2.816 5.073 1.00 90.06 107 GLY A N 1
ATOM 833 C CA . GLY A 1 107 ? -8.830 4.088 5.155 1.00 90.06 107 GLY A CA 1
ATOM 834 C C . GLY A 1 107 ? -8.425 5.088 4.067 1.00 90.06 107 GLY A C 1
ATOM 835 O O . GLY A 1 107 ? -7.891 4.744 3.015 1.00 90.06 107 GLY A O 1
ATOM 836 N N . LEU A 1 108 ? -8.704 6.363 4.343 1.00 90.50 108 LEU A N 1
ATOM 837 C CA . LEU A 1 108 ? -8.479 7.474 3.415 1.00 90.50 108 LEU A CA 1
ATOM 838 C C . LEU A 1 108 ? -6.991 7.657 3.092 1.00 90.50 108 LEU A C 1
ATOM 840 O O . LEU A 1 108 ? -6.152 7.632 3.991 1.00 90.50 108 LEU A O 1
ATOM 844 N N . ASN A 1 109 ? -6.685 7.915 1.820 1.00 91.38 109 ASN A N 1
ATOM 845 C CA . ASN A 1 109 ? -5.323 8.166 1.359 1.00 91.38 109 ASN A CA 1
ATOM 846 C C . ASN A 1 109 ? -4.962 9.640 1.550 1.00 91.38 109 ASN A C 1
ATOM 848 O O . ASN A 1 109 ? -5.436 10.466 0.780 1.00 91.38 109 ASN A O 1
ATOM 852 N N . GLU A 1 110 ? -4.115 9.988 2.513 1.00 91.56 110 GLU A N 1
ATOM 853 C CA . GLU A 1 110 ? -3.604 11.358 2.703 1.00 91.56 110 GLU A CA 1
ATOM 854 C C . GLU A 1 110 ? -4.708 12.429 2.797 1.00 91.56 110 GLU A C 1
ATOM 856 O O . GLU A 1 110 ? -4.752 13.367 1.999 1.00 91.56 110 GLU A O 1
ATOM 861 N N . PRO A 1 111 ? -5.655 12.328 3.746 1.00 90.69 111 PRO A N 1
ATOM 862 C CA . PRO A 1 111 ? -6.672 13.365 3.923 1.00 90.69 111 PRO A CA 1
ATOM 863 C C . PRO A 1 111 ? -6.093 14.706 4.400 1.00 90.69 111 PRO A C 1
ATOM 865 O O . PRO A 1 111 ? -6.770 15.723 4.302 1.00 90.69 111 PRO A O 1
ATOM 868 N N . ASP A 1 112 ? -4.860 14.721 4.905 1.00 90.38 112 ASP A N 1
ATOM 869 C CA . ASP A 1 112 ? -4.157 15.878 5.458 1.00 90.38 112 ASP A CA 1
ATOM 870 C C . ASP A 1 112 ? -3.344 16.685 4.428 1.00 90.38 112 ASP A C 1
ATOM 872 O O . ASP A 1 112 ? -2.758 17.715 4.797 1.00 90.38 112 ASP A O 1
ATOM 876 N N . CYS A 1 113 ? -3.330 16.252 3.160 1.00 86.19 113 CYS A N 1
ATOM 877 C CA . CYS A 1 113 ? -2.727 16.969 2.037 1.00 86.19 113 CYS A CA 1
ATOM 878 C C . CYS A 1 113 ? -3.740 17.321 0.942 1.00 86.19 113 CYS A C 1
ATOM 880 O O . CYS A 1 113 ? -4.593 16.497 0.600 1.00 86.19 113 CYS A O 1
ATOM 882 N N . PRO A 1 114 ? -3.583 18.498 0.310 1.00 81.50 114 PRO A N 1
ATOM 883 C CA . PRO A 1 114 ? -4.230 18.786 -0.958 1.00 81.50 114 PRO A CA 1
ATOM 884 C C . PRO A 1 114 ? -3.512 18.063 -2.106 1.00 81.50 114 PRO A C 1
ATOM 886 O O . PRO A 1 114 ? -2.300 17.853 -2.064 1.00 81.50 114 PRO A O 1
ATOM 889 N N . GLY A 1 115 ? -4.233 17.775 -3.189 1.00 74.94 115 GLY A N 1
ATOM 890 C CA . GLY A 1 115 ? -3.634 17.359 -4.458 1.00 74.94 115 GLY A CA 1
ATOM 891 C C . GLY A 1 115 ? -4.251 16.103 -5.059 1.00 74.94 115 GLY A C 1
ATOM 892 O O . GLY A 1 115 ? -4.934 15.340 -4.392 1.00 74.94 115 GLY A O 1
ATOM 893 N N . LYS A 1 116 ? -3.959 15.877 -6.348 1.00 70.56 116 LYS A N 1
ATOM 894 C CA . LYS A 1 116 ? -4.599 14.843 -7.186 1.00 70.56 116 LYS A CA 1
ATOM 895 C C . LYS A 1 116 ? -4.466 13.406 -6.664 1.00 70.56 116 LYS A C 1
ATOM 897 O O . LYS A 1 116 ? -5.215 12.532 -7.104 1.00 70.56 116 LYS A O 1
ATOM 902 N N . ASP A 1 117 ? -3.474 13.162 -5.810 1.00 75.00 117 ASP A N 1
ATOM 903 C CA . ASP A 1 117 ? -3.160 11.837 -5.294 1.00 75.00 117 ASP A CA 1
ATOM 904 C C . ASP A 1 117 ? -3.566 11.632 -3.831 1.00 75.00 117 ASP A C 1
ATOM 906 O O . ASP A 1 117 ? -3.529 10.499 -3.356 1.00 75.00 117 ASP A O 1
ATOM 910 N N . SER A 1 118 ? -4.059 12.679 -3.174 1.00 75.81 118 SER A N 1
ATOM 911 C CA . SER A 1 118 ? -4.426 12.730 -1.757 1.00 75.81 118 SER A CA 1
ATOM 912 C C . SER A 1 118 ? -5.942 12.939 -1.618 1.00 75.81 118 SER A C 1
ATOM 914 O O . SER A 1 118 ? -6.597 13.366 -2.563 1.00 75.81 118 SER A O 1
ATOM 916 N N . ALA A 1 119 ? -6.538 12.613 -0.473 1.00 75.44 119 ALA A N 1
ATOM 917 C CA . ALA A 1 119 ? -7.989 12.665 -0.281 1.00 75.44 119 ALA A CA 1
ATOM 918 C C . ALA A 1 119 ? -8.504 14.076 0.039 1.00 75.44 119 ALA A C 1
ATOM 920 O O . ALA A 1 119 ? -9.651 14.369 -0.299 1.00 75.44 119 ALA A O 1
ATOM 921 N N . ASP A 1 120 ? -7.669 14.937 0.639 1.00 75.94 120 ASP A N 1
ATOM 922 C CA . ASP A 1 120 ? -7.984 16.315 1.070 1.00 75.94 120 ASP A CA 1
ATOM 923 C C . ASP A 1 120 ? -9.337 16.420 1.790 1.00 75.94 120 ASP A C 1
ATOM 925 O O . ASP A 1 120 ? -10.340 16.913 1.265 1.00 75.94 120 ASP A O 1
ATOM 929 N N . LEU A 1 121 ? -9.397 15.870 3.002 1.00 72.56 121 LEU A N 1
ATOM 930 C CA . LEU A 1 121 ? -10.619 15.821 3.798 1.00 72.56 121 LEU A CA 1
ATOM 931 C C . LEU A 1 121 ? -10.370 16.432 5.163 1.00 72.56 121 LEU A C 1
ATOM 933 O O . LEU A 1 121 ? -9.415 16.088 5.843 1.00 72.56 121 LEU A O 1
ATOM 937 N N . ARG A 1 122 ? -11.280 17.298 5.614 1.00 57.34 122 ARG A N 1
ATOM 938 C CA . ARG A 1 122 ? -11.127 17.967 6.912 1.00 57.34 122 ARG A CA 1
ATOM 939 C C . ARG A 1 122 ? -11.214 16.995 8.090 1.00 57.34 122 ARG A C 1
ATOM 941 O O . ARG A 1 122 ? -10.328 17.057 8.925 1.00 57.34 122 ARG A O 1
ATOM 948 N N . VAL A 1 123 ? -12.227 16.119 8.126 1.00 57.72 123 VAL A N 1
ATOM 949 C CA . VAL A 1 123 ? -12.437 14.979 9.053 1.00 57.72 123 VAL A CA 1
ATOM 950 C C . VAL A 1 123 ? -13.550 14.096 8.441 1.00 57.72 123 VAL A C 1
ATOM 952 O O . VAL A 1 123 ? -14.500 14.638 7.875 1.00 57.72 123 VAL A O 1
ATOM 955 N N . ALA A 1 124 ? -13.458 12.761 8.502 1.00 54.28 124 ALA A N 1
ATOM 956 C CA . ALA A 1 124 ? -14.474 11.835 7.963 1.00 54.28 124 ALA A CA 1
ATOM 957 C C . ALA A 1 124 ? -15.126 10.960 9.058 1.00 54.28 124 ALA A C 1
ATOM 959 O O . ALA A 1 124 ? -14.750 11.043 10.218 1.00 54.28 124 ALA A O 1
ATOM 960 N N . GLN A 1 125 ? -16.105 10.128 8.690 1.00 48.59 125 GLN A N 1
ATOM 961 C CA . GLN A 1 125 ? -16.731 9.120 9.567 1.00 48.59 125 GLN A CA 1
ATOM 962 C C . GLN A 1 125 ? -16.263 7.707 9.179 1.00 48.59 125 GLN A C 1
ATOM 964 O O . GLN A 1 125 ? -15.975 7.478 7.997 1.00 48.59 125 GLN A O 1
ATOM 969 N N . GLY A 1 126 ? -16.163 6.821 10.180 1.00 49.75 126 GLY A N 1
ATOM 970 C CA . GLY A 1 126 ? -15.594 5.465 10.116 1.00 49.75 126 GLY A CA 1
ATOM 971 C C . GLY A 1 126 ? -16.431 4.422 9.358 1.00 49.75 126 GLY A C 1
ATOM 972 O O . GLY A 1 126 ? -17.552 4.691 8.934 1.00 49.75 126 GLY A O 1
ATOM 973 N N . GLY A 1 127 ? -15.840 3.242 9.131 1.00 50.72 127 GLY A N 1
ATOM 974 C CA . GLY A 1 127 ? -16.439 2.121 8.388 1.00 50.72 127 GLY A CA 1
ATOM 975 C C . GLY A 1 127 ? -17.243 1.147 9.264 1.00 50.72 127 GLY A C 1
ATOM 976 O O . GLY A 1 127 ? -17.100 1.140 10.483 1.00 50.72 127 GLY A O 1
ATOM 977 N N . ARG A 1 128 ? -18.086 0.310 8.634 1.00 52.84 128 ARG A N 1
ATOM 978 C CA . ARG A 1 128 ? -18.888 -0.741 9.300 1.00 52.84 128 ARG A CA 1
ATOM 979 C C . ARG A 1 128 ? -18.109 -2.057 9.456 1.00 52.84 128 ARG A C 1
ATOM 981 O O . ARG A 1 128 ? -17.148 -2.311 8.736 1.00 52.84 128 ARG A O 1
ATOM 988 N N . ALA A 1 129 ? -18.565 -2.867 10.413 1.00 58.16 129 ALA A N 1
ATOM 989 C CA . ALA A 1 129 ? -17.924 -4.070 10.942 1.00 58.16 129 ALA A CA 1
ATOM 990 C C . ALA A 1 129 ? -17.695 -5.212 9.926 1.00 58.16 129 ALA A C 1
ATOM 992 O O . ALA A 1 129 ? -18.481 -5.404 9.000 1.00 58.16 129 ALA A O 1
ATOM 993 N N . GLY A 1 130 ? -16.631 -5.993 10.164 1.00 74.81 130 GLY A N 1
ATOM 994 C CA . GLY A 1 130 ? -16.332 -7.280 9.518 1.00 74.81 130 GLY A CA 1
ATOM 995 C C . GLY A 1 130 ? -14.939 -7.364 8.877 1.00 74.81 130 GLY A C 1
ATOM 996 O O . GLY A 1 130 ? -14.341 -8.437 8.854 1.00 74.81 130 GLY A O 1
ATOM 997 N N . SER A 1 131 ? -14.392 -6.232 8.429 1.00 86.81 131 SER A N 1
ATOM 998 C CA . SER A 1 131 ? -13.021 -6.117 7.911 1.00 86.81 131 SER A CA 1
ATOM 999 C C . SER A 1 131 ? -12.018 -5.789 9.014 1.00 86.81 131 SER A C 1
ATOM 1001 O O . SER A 1 131 ? -12.367 -5.123 9.988 1.00 86.81 131 SER A O 1
ATOM 1003 N N . LEU A 1 132 ? -10.755 -6.162 8.805 1.00 89.81 132 LEU A N 1
ATOM 1004 C CA . LEU A 1 132 ? -9.616 -5.578 9.504 1.00 89.81 132 LEU A CA 1
ATOM 1005 C C . LEU A 1 132 ? -9.386 -4.156 8.971 1.00 89.81 132 LEU A C 1
ATOM 1007 O O . LEU A 1 132 ? -9.146 -3.964 7.776 1.00 89.81 132 LEU A O 1
ATOM 1011 N N . LEU A 1 133 ? -9.527 -3.154 9.837 1.00 90.12 133 LEU A N 1
ATOM 1012 C CA . LEU A 1 133 ? -9.548 -1.744 9.452 1.00 90.12 133 LEU A CA 1
ATOM 1013 C C . LEU A 1 133 ? -8.161 -1.113 9.597 1.00 90.12 133 LEU A C 1
ATOM 1015 O O . LEU A 1 133 ? -7.584 -1.083 10.683 1.00 90.12 133 LEU A O 1
ATOM 1019 N N . GLY A 1 134 ? -7.657 -0.552 8.502 1.00 92.00 134 GLY A N 1
ATOM 1020 C CA . GLY A 1 134 ? -6.515 0.351 8.490 1.00 92.00 134 GLY A CA 1
ATOM 1021 C C . GLY A 1 134 ? -6.962 1.800 8.674 1.00 92.00 134 GLY A C 1
ATOM 1022 O O . GLY A 1 134 ? -7.938 2.239 8.059 1.00 92.00 134 GLY A O 1
ATOM 1023 N N . SER A 1 135 ? -6.238 2.570 9.484 1.00 93.25 135 SER A N 1
ATOM 1024 C CA . SER A 1 135 ? -6.470 4.009 9.619 1.00 93.25 135 SER A CA 1
ATOM 1025 C C . SER A 1 135 ? -6.319 4.735 8.273 1.00 93.25 135 SER A C 1
ATOM 1027 O O . SER A 1 135 ? -5.717 4.213 7.330 1.00 93.25 135 SER A O 1
ATOM 1029 N N . PRO A 1 136 ? -6.798 5.984 8.163 1.00 93.56 136 PRO A N 1
ATOM 1030 C CA . PRO A 1 136 ? -6.289 6.907 7.157 1.00 93.56 136 PRO A CA 1
ATOM 1031 C C . PRO A 1 136 ? -4.755 7.030 7.219 1.00 93.56 136 PRO A C 1
ATOM 1033 O O . PRO A 1 136 ? -4.190 7.014 8.316 1.00 93.56 136 PRO A O 1
ATOM 1036 N N . SER A 1 137 ? -4.091 7.174 6.068 1.00 93.81 137 SER A N 1
ATOM 1037 C CA . SER A 1 137 ? -2.632 7.341 5.967 1.00 93.81 137 SER A CA 1
ATOM 1038 C C . SER A 1 137 ? -2.256 8.809 5.780 1.00 93.81 137 SER A C 1
ATOM 1040 O O . SER A 1 137 ? -2.850 9.487 4.952 1.00 93.81 137 SER A O 1
ATOM 1042 N N . MET A 1 138 ? -1.311 9.335 6.563 1.00 94.19 138 MET A N 1
ATOM 1043 C CA . MET A 1 138 ? -1.020 10.780 6.602 1.00 94.19 138 MET A CA 1
ATOM 1044 C C . MET A 1 138 ? 0.173 11.163 5.720 1.00 94.19 138 MET A C 1
ATOM 1046 O O . MET A 1 138 ? 1.260 10.596 5.867 1.00 94.19 138 MET A O 1
ATOM 1050 N N . CYS A 1 139 ? 0.018 12.178 4.866 1.00 91.62 139 CYS A N 1
ATOM 1051 C CA . CYS A 1 139 ? 1.108 12.700 4.034 1.00 91.62 139 CYS A CA 1
ATOM 1052 C C . CYS A 1 139 ? 2.169 13.441 4.860 1.00 91.62 139 CYS A C 1
ATOM 1054 O O . CYS A 1 139 ? 3.346 13.455 4.491 1.00 91.62 139 CYS A O 1
ATOM 1056 N N . LYS A 1 140 ? 1.774 14.053 5.988 1.00 91.94 140 LYS A N 1
ATOM 1057 C CA . LYS A 1 140 ? 2.675 14.797 6.886 1.00 91.94 140 LYS A CA 1
ATOM 1058 C C . LYS A 1 140 ? 3.534 13.882 7.756 1.00 91.94 140 LYS A C 1
ATOM 1060 O O . LYS A 1 140 ? 4.440 14.360 8.438 1.00 91.94 140 LYS A O 1
ATOM 1065 N N . GLN A 1 141 ? 3.328 12.566 7.672 1.00 92.38 141 GLN A N 1
ATOM 1066 C CA . GLN A 1 141 ? 4.128 11.555 8.367 1.00 92.38 141 GLN A CA 1
ATOM 1067 C C . GLN A 1 141 ? 4.151 11.846 9.879 1.00 92.38 141 GLN A C 1
ATOM 1069 O O . GLN A 1 141 ? 3.114 12.137 10.457 1.00 92.38 141 GLN A O 1
ATOM 1074 N N . LYS A 1 142 ? 5.321 11.825 10.529 1.00 91.12 142 LYS A N 1
ATOM 1075 C CA . LYS A 1 142 ? 5.461 12.121 11.967 1.00 91.12 142 LYS A CA 1
ATOM 1076 C C . LYS A 1 142 ? 4.968 13.515 12.398 1.00 91.12 142 LYS A C 1
ATOM 1078 O O . LYS A 1 142 ? 4.807 13.740 13.588 1.00 91.12 142 LYS A O 1
ATOM 1083 N N . ASP A 1 143 ? 4.827 14.450 11.457 1.00 91.62 143 ASP A N 1
ATOM 1084 C CA . ASP A 1 143 ? 4.427 15.840 11.714 1.00 91.62 143 ASP A CA 1
ATOM 1085 C C . ASP A 1 143 ? 2.914 16.046 11.488 1.00 91.62 143 ASP A C 1
ATOM 1087 O O . ASP A 1 143 ? 2.421 17.175 11.420 1.00 91.62 143 ASP A O 1
ATOM 1091 N N . GLU A 1 144 ? 2.166 14.952 11.322 1.00 93.38 144 GLU A N 1
ATOM 1092 C CA . GLU A 1 144 ? 0.715 14.970 11.208 1.00 93.38 144 GLU A CA 1
ATOM 1093 C C . GLU A 1 144 ? 0.045 15.302 12.553 1.00 93.38 144 GLU A C 1
ATOM 1095 O O . GLU A 1 144 ? 0.539 14.973 13.627 1.00 93.38 144 GLU A O 1
ATOM 1100 N N . GLY A 1 145 ? -1.112 15.960 12.489 1.00 92.44 145 GLY A N 1
ATOM 1101 C CA . GLY A 1 145 ? -2.020 16.096 13.634 1.00 92.44 145 GLY A CA 1
ATOM 1102 C C . GLY A 1 145 ? -3.477 15.875 13.240 1.00 92.44 145 GLY A C 1
ATOM 1103 O O . GLY A 1 145 ? -4.393 16.257 13.970 1.00 92.44 145 GLY A O 1
ATOM 1104 N N . TRP A 1 146 ? -3.700 15.340 12.041 1.00 93.25 146 TRP A N 1
ATOM 1105 C CA . TRP A 1 146 ? -5.030 15.095 11.500 1.00 93.25 146 TRP A CA 1
ATOM 1106 C C . TRP A 1 146 ? -5.600 13.815 12.092 1.00 93.25 146 TRP A C 1
ATOM 1108 O O . TRP A 1 146 ? -6.737 13.822 12.558 1.00 93.25 146 TRP A O 1
ATOM 1118 N N . LEU A 1 147 ? -4.801 12.747 12.149 1.00 92.00 147 LEU A N 1
ATOM 1119 C CA . LEU A 1 147 ? -5.229 11.456 12.673 1.00 92.00 147 LEU A CA 1
ATOM 1120 C C . LEU A 1 147 ? -5.498 11.548 14.175 1.00 92.00 147 LEU A C 1
ATOM 1122 O O . LEU A 1 147 ? -6.499 11.013 14.648 1.00 92.00 147 LEU A O 1
ATOM 1126 N N . ALA A 1 148 ? -4.690 12.328 14.900 1.00 91.12 148 ALA A N 1
ATOM 1127 C CA . ALA A 1 148 ? -4.953 12.666 16.298 1.00 91.12 148 ALA A CA 1
ATOM 1128 C C . ALA A 1 148 ? -6.342 13.308 16.492 1.00 91.12 148 ALA A C 1
ATOM 1130 O O . ALA A 1 148 ? -7.102 12.869 17.349 1.00 91.12 148 ALA A O 1
ATOM 1131 N N . LYS A 1 149 ? -6.715 14.296 15.662 1.00 90.19 149 LYS A N 1
ATOM 1132 C CA . LYS A 1 149 ? -8.043 14.949 15.701 1.00 90.19 149 LYS A CA 1
ATOM 1133 C C . LYS A 1 149 ? -9.178 14.055 15.202 1.00 90.19 149 LYS A C 1
ATOM 1135 O O . LYS A 1 149 ? -10.318 14.199 15.638 1.00 90.19 149 LYS A O 1
ATOM 1140 N N . PHE A 1 150 ? -8.890 13.167 14.259 1.00 89.12 150 PHE A N 1
ATOM 1141 C CA . PHE A 1 150 ? -9.849 12.196 13.745 1.00 89.12 150 PHE A CA 1
ATOM 1142 C C . PHE A 1 150 ? -10.203 11.155 14.809 1.00 89.12 150 PHE A C 1
ATOM 1144 O O . PHE A 1 150 ? -11.370 10.807 14.959 1.00 89.12 150 PHE A O 1
ATOM 1151 N N . ARG A 1 151 ? -9.225 10.723 15.610 1.00 88.06 151 ARG A N 1
ATOM 1152 C CA . ARG A 1 151 ? -9.441 9.764 16.700 1.00 88.06 151 ARG A CA 1
ATOM 1153 C C . ARG A 1 151 ? -10.341 10.298 17.813 1.00 88.06 151 ARG A C 1
ATOM 1155 O O . ARG A 1 151 ? -10.997 9.517 18.485 1.00 88.06 151 ARG A O 1
ATOM 1162 N N . THR A 1 152 ? -10.388 11.617 18.017 1.00 87.38 152 THR A N 1
ATOM 1163 C CA . THR A 1 152 ? -11.280 12.226 19.020 1.00 87.38 152 THR A CA 1
ATOM 1164 C C . THR A 1 152 ? -12.730 12.345 18.547 1.00 87.38 152 THR A C 1
ATOM 1166 O O . THR A 1 152 ? -13.565 12.856 19.289 1.00 87.38 152 THR A O 1
ATOM 1169 N N . GLN A 1 153 ? -13.039 11.960 17.307 1.00 83.50 153 GLN A N 1
ATOM 1170 C CA . GLN A 1 153 ? -14.410 11.963 16.801 1.00 83.50 153 GLN A CA 1
ATOM 1171 C C . GLN A 1 153 ? -15.179 10.745 17.316 1.00 83.50 153 GLN A C 1
ATOM 1173 O O . GLN A 1 153 ? -14.593 9.720 17.653 1.00 83.50 153 GLN A O 1
ATOM 1178 N N . SER A 1 154 ? -16.510 10.834 17.323 1.00 79.31 154 SER A N 1
ATOM 1179 C CA . SER A 1 154 ? -17.354 9.659 17.542 1.00 79.31 154 SER A CA 1
ATOM 1180 C C . SER A 1 154 ? -17.286 8.768 16.298 1.00 79.31 154 SER A C 1
ATOM 1182 O O . SER A 1 154 ? -17.870 9.084 15.260 1.00 79.31 154 SER A O 1
ATOM 1184 N N . LEU A 1 155 ? -16.484 7.706 16.385 1.00 79.50 155 LEU A N 1
ATOM 1185 C CA . LEU A 1 155 ? -16.331 6.691 15.348 1.00 79.50 155 LEU A CA 1
ATOM 1186 C C . LEU A 1 155 ? -17.148 5.456 15.731 1.00 79.50 155 LEU A C 1
ATOM 1188 O O . LEU A 1 155 ? -17.065 4.992 16.865 1.00 79.50 155 LEU A O 1
ATOM 1192 N N . ASP A 1 156 ? -17.874 4.893 14.766 1.00 77.69 156 ASP A N 1
ATOM 1193 C CA . ASP A 1 156 ? -18.618 3.640 14.960 1.00 77.69 156 ASP A CA 1
ATOM 1194 C C . ASP A 1 156 ? -17.686 2.443 15.226 1.00 77.69 156 ASP A C 1
ATOM 1196 O O . ASP A 1 156 ? -18.094 1.439 15.808 1.00 77.69 156 ASP A O 1
ATOM 1200 N N . ALA A 1 157 ? -16.427 2.544 14.788 1.00 79.25 157 ALA A N 1
ATOM 1201 C CA . ALA A 1 157 ? -15.383 1.556 15.006 1.00 79.25 157 ALA A CA 1
ATOM 1202 C C . ALA A 1 157 ? -13.995 2.216 14.995 1.00 79.25 157 ALA A C 1
ATOM 1204 O O . ALA A 1 157 ? -13.733 3.098 14.171 1.00 79.25 157 ALA A O 1
ATOM 1205 N N . ASP A 1 158 ? -13.101 1.743 15.868 1.00 85.38 158 ASP A N 1
ATOM 1206 C CA . ASP A 1 158 ? -11.670 2.068 15.807 1.00 85.38 158 ASP A CA 1
ATOM 1207 C C . ASP A 1 158 ? -10.961 1.202 14.743 1.00 85.38 158 ASP A C 1
ATOM 1209 O O . ASP A 1 158 ? -11.503 0.189 14.267 1.00 85.38 158 ASP A O 1
ATOM 1213 N N . TRP A 1 159 ? -9.751 1.596 14.350 1.00 89.75 159 TRP A N 1
ATOM 1214 C CA . TRP A 1 159 ? -8.908 0.828 13.431 1.00 89.75 159 TRP A CA 1
ATOM 1215 C C . TRP A 1 159 ? -8.055 -0.216 14.168 1.00 89.75 159 TRP A C 1
ATOM 1217 O O . TRP A 1 159 ? -7.723 -0.042 15.336 1.00 89.75 159 TRP A O 1
ATOM 1227 N N . ASP A 1 160 ? -7.677 -1.298 13.482 1.00 89.50 160 ASP A N 1
ATOM 1228 C CA . ASP A 1 160 ? -6.756 -2.315 14.028 1.00 89.50 160 ASP A CA 1
ATOM 1229 C C . ASP A 1 160 ? -5.300 -2.010 13.698 1.00 89.50 160 ASP A C 1
ATOM 1231 O O . ASP A 1 160 ? -4.394 -2.351 14.454 1.00 89.50 160 ASP A O 1
ATOM 1235 N N . LEU A 1 161 ? -5.068 -1.404 12.531 1.00 92.50 161 LEU A N 1
ATOM 1236 C CA . LEU A 1 161 ? -3.741 -1.098 12.012 1.00 92.50 161 LEU A CA 1
ATOM 1237 C C . LEU A 1 161 ? -3.639 0.390 11.710 1.00 92.50 161 LEU A C 1
ATOM 1239 O O . LEU A 1 161 ? -4.477 0.959 11.013 1.00 92.50 161 LEU A O 1
ATOM 1243 N N . THR A 1 162 ? -2.577 1.022 12.193 1.00 95.44 162 THR A N 1
ATOM 1244 C CA . THR A 1 162 ? -2.261 2.400 11.812 1.00 95.44 162 THR A CA 1
ATOM 1245 C C . THR A 1 162 ? -1.511 2.386 10.481 1.00 95.44 162 THR A C 1
ATOM 1247 O O . THR A 1 162 ? -0.390 1.886 10.403 1.00 95.44 162 THR A O 1
ATOM 1250 N N . ALA A 1 163 ? -2.116 2.937 9.430 1.00 95.88 163 ALA A N 1
ATOM 1251 C CA . ALA A 1 163 ? -1.492 3.063 8.118 1.00 95.88 163 ALA A CA 1
ATOM 1252 C C . ALA A 1 163 ? -0.587 4.303 8.066 1.00 95.88 163 ALA A C 1
ATOM 1254 O O . ALA A 1 163 ? -1.003 5.411 8.405 1.00 95.88 163 ALA A O 1
ATOM 1255 N N . ILE A 1 164 ? 0.654 4.131 7.609 1.00 94.44 164 ILE A N 1
ATOM 1256 C CA . ILE A 1 164 ? 1.664 5.196 7.563 1.00 94.44 164 ILE A CA 1
ATOM 1257 C C . ILE A 1 164 ? 2.273 5.259 6.162 1.00 94.44 164 ILE A C 1
ATOM 1259 O O . ILE A 1 164 ? 2.653 4.236 5.596 1.00 94.44 164 ILE A O 1
ATOM 1263 N N . HIS A 1 165 ? 2.421 6.469 5.621 1.00 92.62 165 HIS A N 1
ATOM 1264 C CA . HIS A 1 165 ? 3.304 6.720 4.483 1.00 92.62 165 HIS A CA 1
ATOM 1265 C C . HIS A 1 165 ? 4.682 7.153 4.986 1.00 92.62 165 HIS A C 1
ATOM 1267 O O . HIS A 1 165 ? 4.796 8.020 5.852 1.00 92.62 165 HIS A O 1
ATOM 1273 N N . SER A 1 166 ? 5.739 6.562 4.432 1.00 89.38 166 SER A N 1
ATOM 1274 C CA . SER A 1 166 ? 7.120 6.906 4.769 1.00 89.38 166 SER A CA 1
ATOM 1275 C C . SER A 1 166 ? 7.888 7.258 3.502 1.00 89.38 166 SER A C 1
ATOM 1277 O O . SER A 1 166 ? 8.267 6.382 2.729 1.00 89.38 166 SER A O 1
ATOM 1279 N N . TYR A 1 167 ? 8.123 8.555 3.299 1.00 83.31 167 TYR A N 1
ATOM 1280 C CA . TYR A 1 167 ? 8.964 9.078 2.220 1.00 83.31 167 TYR A CA 1
ATOM 1281 C C . TYR A 1 167 ? 10.202 9.724 2.841 1.00 83.31 167 TYR A C 1
ATOM 1283 O O . TYR A 1 167 ? 10.182 10.907 3.198 1.00 83.31 167 TYR A O 1
ATOM 1291 N N . LYS A 1 168 ? 11.253 8.925 3.048 1.00 71.94 168 LYS A N 1
ATOM 1292 C CA . LYS A 1 168 ? 12.507 9.334 3.694 1.00 71.94 168 LYS A CA 1
ATOM 1293 C C . LYS A 1 168 ? 13.708 8.781 2.922 1.00 71.94 168 LYS A C 1
ATOM 1295 O O . LYS A 1 168 ? 13.729 7.603 2.586 1.00 71.94 168 LYS A O 1
ATOM 1300 N N . ASP A 1 16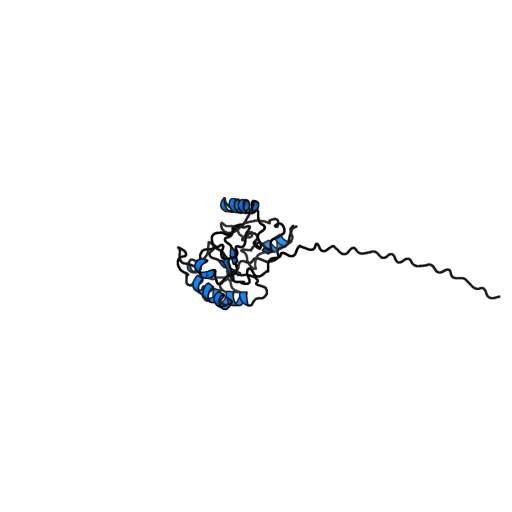9 ? 14.741 9.601 2.736 1.00 65.00 169 ASP A N 1
ATOM 1301 C CA . ASP A 1 169 ? 16.009 9.163 2.114 1.00 65.00 169 ASP A CA 1
ATOM 1302 C C . ASP A 1 169 ? 16.855 8.276 3.038 1.00 65.00 169 ASP A C 1
ATOM 1304 O O . ASP A 1 169 ? 17.767 7.577 2.606 1.00 65.00 169 ASP A O 1
ATOM 1308 N N . SER A 1 170 ? 16.557 8.326 4.334 1.00 50.06 170 SER A N 1
ATOM 1309 C CA . SER A 1 170 ? 17.048 7.421 5.368 1.00 50.06 170 SER A CA 1
ATOM 1310 C C . SER A 1 170 ? 16.071 7.495 6.535 1.00 50.06 170 SER A C 1
ATOM 1312 O O . SER A 1 170 ? 15.556 8.581 6.826 1.00 50.06 170 SER A O 1
ATOM 1314 N N . ILE A 1 171 ? 15.813 6.382 7.214 1.00 48.34 171 ILE A N 1
ATOM 1315 C CA . ILE A 1 171 ? 14.945 6.365 8.395 1.00 48.34 171 ILE A CA 1
ATOM 1316 C C . ILE A 1 171 ? 15.586 7.271 9.461 1.00 48.34 171 ILE A C 1
ATOM 1318 O O . ILE A 1 171 ? 16.612 6.933 10.038 1.00 48.34 171 ILE A O 1
ATOM 1322 N N . GLY A 1 172 ? 15.031 8.480 9.630 1.00 41.41 172 GLY A N 1
ATOM 1323 C CA . GLY A 1 172 ? 15.531 9.516 10.543 1.00 41.41 172 GLY A CA 1
ATOM 1324 C C . GLY A 1 172 ? 15.960 10.858 9.922 1.00 41.41 172 GLY A C 1
ATOM 1325 O O . GLY A 1 172 ? 16.195 11.796 10.682 1.00 41.41 172 GLY A O 1
ATOM 1326 N N . ARG A 1 173 ? 16.039 11.027 8.587 1.00 31.81 173 ARG A N 1
ATOM 1327 C CA . ARG A 1 173 ? 16.396 12.333 7.967 1.00 31.81 173 ARG A CA 1
ATOM 1328 C C . ARG A 1 173 ? 15.537 12.697 6.741 1.00 31.81 173 ARG A C 1
ATOM 1330 O O . ARG A 1 173 ? 15.162 11.800 5.986 1.00 31.81 173 ARG A O 1
ATOM 1337 N N . PRO A 1 174 ? 15.218 13.994 6.525 1.00 37.59 174 PRO A N 1
ATOM 1338 C CA . PRO A 1 174 ? 14.482 14.455 5.347 1.00 37.59 174 PRO A CA 1
ATOM 1339 C C . PRO A 1 174 ? 15.263 14.224 4.056 1.00 37.59 174 PRO A C 1
ATOM 1341 O O . PRO A 1 174 ? 16.493 14.296 4.051 1.00 37.59 174 PRO A O 1
ATOM 1344 N N . ALA A 1 175 ? 14.524 14.001 2.974 1.00 47.25 175 ALA A N 1
ATOM 1345 C CA . ALA A 1 175 ? 15.094 13.747 1.670 1.00 47.25 175 ALA A CA 1
ATOM 1346 C C . ALA A 1 175 ? 15.783 14.977 1.048 1.00 47.25 175 ALA A C 1
ATOM 1348 O O . ALA A 1 175 ? 15.227 16.076 1.086 1.00 47.25 175 ALA A O 1
ATOM 1349 N N . ARG A 1 176 ? 16.974 14.808 0.458 1.00 37.84 176 ARG A N 1
ATOM 1350 C CA . ARG A 1 176 ? 17.647 15.788 -0.413 1.00 37.84 176 ARG A CA 1
ATOM 1351 C C . ARG A 1 176 ? 18.003 15.115 -1.739 1.00 37.84 176 ARG A C 1
ATOM 1353 O O . ARG A 1 176 ? 18.572 14.033 -1.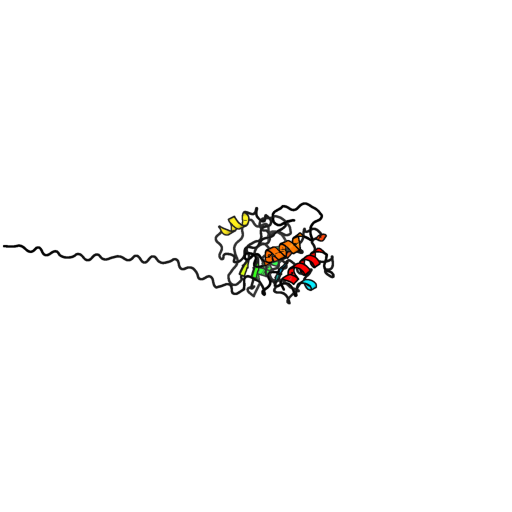779 1.00 37.84 176 ARG A O 1
ATOM 1360 N N . SER A 1 177 ? 17.653 15.809 -2.815 1.00 42.16 177 SER A N 1
ATOM 1361 C CA . SER A 1 177 ? 17.703 15.374 -4.210 1.00 42.16 177 SER A CA 1
ATOM 1362 C C . SER A 1 177 ? 18.967 14.613 -4.636 1.00 42.16 177 SER A C 1
ATOM 1364 O O . SER A 1 177 ? 20.087 15.012 -4.324 1.00 42.16 177 SER A O 1
ATOM 1366 N N . SER A 1 178 ? 18.709 13.604 -5.479 1.00 42.47 178 SER A N 1
ATOM 1367 C CA . SER A 1 178 ? 19.599 12.884 -6.404 1.00 42.47 178 SER A CA 1
ATOM 1368 C C . SER A 1 178 ? 20.769 12.098 -5.796 1.00 42.47 178 SER A C 1
ATOM 1370 O O . SER A 1 178 ? 21.823 12.656 -5.514 1.00 42.47 178 SER A O 1
ATOM 1372 N N . GLY A 1 179 ? 20.608 10.765 -5.716 1.00 42.62 179 GLY A N 1
ATOM 1373 C CA . GLY A 1 179 ? 21.747 9.833 -5.750 1.00 42.62 179 GLY A CA 1
ATOM 1374 C C . GLY A 1 179 ? 21.721 8.596 -4.840 1.00 42.62 179 GLY A C 1
ATOM 1375 O O . GLY A 1 179 ? 22.697 7.856 -4.854 1.00 42.62 179 GLY A O 1
ATOM 1376 N N . ARG A 1 180 ? 20.674 8.335 -4.036 1.00 46.81 180 ARG A N 1
ATOM 1377 C CA . ARG A 1 180 ? 20.753 7.303 -2.971 1.00 46.81 180 ARG A CA 1
ATOM 1378 C C . ARG A 1 180 ? 19.510 6.399 -2.823 1.00 46.81 180 ARG A C 1
A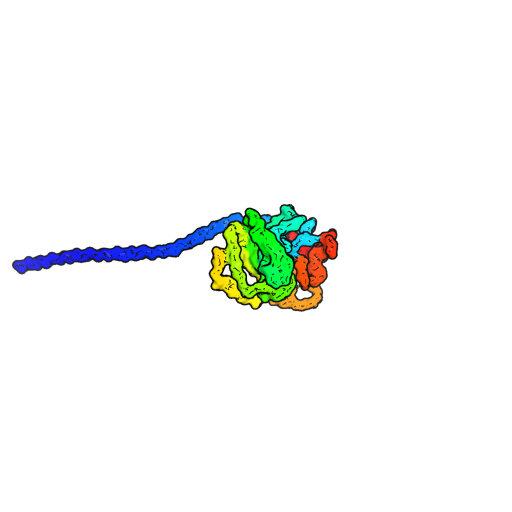TOM 1380 O O . ARG A 1 180 ? 19.064 6.136 -1.714 1.00 46.81 180 ARG A O 1
ATOM 1387 N N . SER A 1 181 ? 18.942 5.916 -3.933 1.00 47.81 181 SER A N 1
ATOM 1388 C CA . SER A 1 181 ? 17.722 5.074 -3.915 1.00 47.81 181 SER A CA 1
ATOM 1389 C C . SER A 1 181 ? 17.967 3.618 -3.459 1.00 47.81 181 SER A C 1
ATOM 1391 O O . SER A 1 181 ? 17.119 3.002 -2.815 1.00 47.81 181 SER A O 1
ATOM 1393 N N . THR A 1 182 ? 19.144 3.054 -3.743 1.00 44.19 182 THR A N 1
ATOM 1394 C CA . THR A 1 182 ? 19.397 1.601 -3.640 1.00 44.19 182 THR A CA 1
ATOM 1395 C C . THR A 1 182 ? 19.740 1.132 -2.226 1.00 44.19 182 THR A C 1
ATOM 1397 O O . THR A 1 182 ? 19.321 0.057 -1.806 1.00 44.19 182 THR A O 1
ATOM 1400 N N . THR A 1 183 ? 20.423 1.958 -1.430 1.00 47.66 183 THR A N 1
ATOM 1401 C CA . THR A 1 183 ? 20.773 1.634 -0.033 1.00 47.66 183 THR A CA 1
ATOM 1402 C C . THR A 1 183 ? 19.563 1.694 0.912 1.00 47.66 183 THR A C 1
ATOM 1404 O O . THR A 1 183 ? 19.547 1.030 1.949 1.00 47.66 183 THR A O 1
ATOM 1407 N N . SER A 1 184 ? 18.534 2.473 0.557 1.00 59.03 184 SER A N 1
ATOM 1408 C CA . SER A 1 184 ? 17.357 2.706 1.404 1.00 59.03 184 SER A CA 1
ATOM 1409 C C . SER A 1 184 ? 16.392 1.514 1.417 1.00 59.03 184 SER A C 1
ATOM 1411 O O . SER A 1 184 ? 15.910 1.137 2.485 1.00 59.03 184 SER A O 1
ATOM 1413 N N . SER A 1 185 ? 16.158 0.861 0.271 1.00 56.78 185 SER A N 1
ATOM 1414 C CA . SER A 1 185 ? 15.167 -0.225 0.166 1.00 56.78 185 SER A CA 1
ATOM 1415 C C . SER A 1 185 ? 15.585 -1.490 0.923 1.00 56.78 185 SER A C 1
ATOM 1417 O O . SER A 1 185 ? 14.792 -2.013 1.700 1.00 56.78 185 SER A O 1
ATOM 1419 N N . THR A 1 186 ? 16.837 -1.944 0.786 1.00 69.25 186 THR A N 1
ATOM 1420 C CA . THR A 1 186 ? 17.339 -3.127 1.515 1.00 69.25 186 THR A CA 1
ATOM 1421 C C . THR A 1 186 ? 17.344 -2.902 3.027 1.00 69.25 186 THR A C 1
ATOM 1423 O O . THR A 1 186 ? 16.898 -3.760 3.782 1.00 69.25 186 THR A O 1
ATOM 1426 N N . THR A 1 187 ? 17.783 -1.719 3.467 1.00 74.94 187 THR A N 1
ATOM 1427 C CA . THR A 1 187 ? 17.815 -1.356 4.893 1.00 74.94 187 THR A CA 1
ATOM 1428 C C . THR A 1 187 ? 16.406 -1.221 5.474 1.00 74.94 187 THR A C 1
ATOM 1430 O O . THR A 1 187 ? 16.161 -1.637 6.604 1.00 74.94 187 THR A O 1
ATOM 1433 N N . SER A 1 188 ? 15.464 -0.664 4.706 1.00 86.69 188 SER A N 1
ATOM 1434 C CA . SER A 1 188 ? 14.073 -0.508 5.145 1.00 86.69 188 SER A CA 1
ATOM 1435 C C . SER A 1 188 ? 13.353 -1.850 5.238 1.00 86.69 188 SER A C 1
ATOM 1437 O O . SER A 1 188 ? 12.655 -2.079 6.218 1.00 86.69 188 SER A O 1
ATOM 1439 N N . VAL A 1 189 ? 13.552 -2.751 4.268 1.00 93.62 189 VAL A N 1
ATOM 1440 C CA . VAL A 1 189 ? 12.990 -4.111 4.312 1.00 93.62 189 VAL A CA 1
ATOM 1441 C C . VAL A 1 189 ? 13.503 -4.868 5.532 1.00 93.62 189 VAL A C 1
ATOM 1443 O O . VAL A 1 189 ? 12.694 -5.352 6.316 1.00 93.62 189 VAL A O 1
ATOM 1446 N N . ASP A 1 190 ? 14.821 -4.895 5.755 1.00 93.25 190 ASP A N 1
ATOM 1447 C CA . ASP A 1 190 ? 15.389 -5.589 6.916 1.00 93.25 190 ASP A CA 1
ATOM 1448 C C . ASP A 1 190 ? 14.867 -5.012 8.243 1.00 93.25 190 ASP A C 1
ATOM 1450 O O . ASP A 1 190 ? 14.630 -5.759 9.195 1.00 93.25 190 ASP A O 1
ATOM 1454 N N . LEU A 1 191 ? 14.663 -3.691 8.317 1.00 91.75 191 LEU A N 1
ATOM 1455 C CA . LEU A 1 191 ? 14.053 -3.060 9.484 1.00 91.75 191 LEU A CA 1
ATOM 1456 C C . LEU A 1 191 ? 12.593 -3.489 9.658 1.00 91.75 191 LEU A C 1
ATOM 1458 O O . LEU A 1 191 ? 12.208 -3.860 10.761 1.00 91.75 191 LEU A O 1
ATOM 1462 N N . PHE A 1 192 ? 11.774 -3.410 8.610 1.00 95.06 192 PHE A N 1
ATOM 1463 C CA . PHE A 1 192 ? 10.346 -3.727 8.688 1.00 95.06 192 PHE A CA 1
ATOM 1464 C C . PHE A 1 192 ? 10.094 -5.200 8.996 1.00 95.06 192 PHE A C 1
ATOM 1466 O O . PHE A 1 192 ? 9.195 -5.516 9.775 1.00 95.06 192 PHE A O 1
ATOM 1473 N N . GLU A 1 193 ? 10.915 -6.095 8.456 1.00 96.56 193 GLU A N 1
ATOM 1474 C CA . GLU A 1 193 ? 10.812 -7.521 8.750 1.00 96.56 193 GLU A CA 1
ATOM 1475 C C . GLU A 1 193 ? 11.130 -7.815 10.218 1.00 96.56 193 GLU A C 1
ATOM 1477 O O . GLU A 1 193 ? 10.348 -8.480 10.899 1.00 96.56 193 GLU A O 1
ATOM 1482 N N . LYS A 1 194 ? 12.196 -7.215 10.759 1.00 95.19 194 LYS A N 1
ATOM 1483 C CA . LYS A 1 194 ? 12.623 -7.410 12.157 1.00 95.19 194 LYS A CA 1
ATOM 1484 C C . LYS A 1 194 ? 11.816 -6.614 13.184 1.00 95.19 194 LYS A C 1
ATOM 1486 O O . LYS A 1 194 ? 11.935 -6.877 14.376 1.00 95.19 194 LYS A O 1
ATOM 1491 N N . ASN A 1 195 ? 11.028 -5.631 12.756 1.00 94.81 195 ASN A N 1
ATOM 1492 C CA . ASN A 1 195 ? 10.239 -4.799 13.657 1.00 94.81 195 ASN A CA 1
ATOM 1493 C C . ASN A 1 195 ? 8.892 -5.467 13.967 1.00 94.81 195 ASN A C 1
ATOM 1495 O O . ASN A 1 195 ? 8.054 -5.652 13.081 1.00 94.81 195 ASN A O 1
ATOM 1499 N N . GLU A 1 196 ? 8.672 -5.800 15.237 1.00 96.19 196 GLU A N 1
ATOM 1500 C CA . GLU A 1 196 ? 7.443 -6.446 15.714 1.00 96.19 196 GLU A CA 1
ATOM 1501 C C . GLU A 1 196 ? 6.196 -5.556 15.612 1.00 96.19 196 GLU A C 1
ATOM 1503 O O . GLU A 1 196 ? 5.084 -6.066 15.593 1.00 96.19 196 GLU A O 1
ATOM 1508 N N . HIS A 1 197 ? 6.356 -4.236 15.496 1.00 96.06 197 HIS A N 1
ATOM 1509 C CA . HIS A 1 197 ? 5.250 -3.290 15.332 1.00 96.06 197 HIS A CA 1
ATOM 1510 C C . HIS A 1 197 ? 4.861 -3.064 13.866 1.00 96.06 197 HIS A C 1
ATOM 1512 O O . HIS A 1 197 ? 3.866 -2.394 13.590 1.00 96.06 197 HIS A O 1
ATOM 1518 N N . VAL A 1 198 ? 5.628 -3.604 12.915 1.00 96.88 198 VAL A N 1
ATOM 1519 C CA . VAL A 1 198 ? 5.315 -3.528 11.485 1.00 96.88 198 VAL A CA 1
ATOM 1520 C C . VAL A 1 198 ? 4.725 -4.859 11.044 1.00 96.88 198 VAL A C 1
ATOM 1522 O O . VAL A 1 198 ? 5.433 -5.858 10.949 1.00 96.88 198 VAL A O 1
ATOM 1525 N N . MET A 1 199 ? 3.423 -4.860 10.756 1.00 97.38 199 MET A N 1
ATOM 1526 C CA . MET A 1 199 ? 2.688 -6.061 10.331 1.00 97.38 199 MET A CA 1
ATOM 1527 C C . MET A 1 199 ? 2.692 -6.249 8.813 1.00 97.38 199 MET A C 1
ATOM 1529 O O . MET A 1 199 ? 2.528 -7.359 8.317 1.00 97.38 199 MET A O 1
ATOM 1533 N N . ALA A 1 200 ? 2.871 -5.158 8.070 1.00 97.81 200 ALA A N 1
ATOM 1534 C CA . ALA A 1 200 ? 2.840 -5.151 6.619 1.00 97.81 200 ALA A CA 1
ATOM 1535 C C . ALA A 1 200 ? 3.532 -3.887 6.079 1.00 97.81 200 ALA A C 1
ATOM 1537 O O . ALA A 1 200 ? 3.450 -2.823 6.696 1.00 97.81 200 ALA A O 1
ATOM 1538 N N . TYR A 1 201 ? 4.192 -3.981 4.925 1.00 97.88 201 TYR A N 1
ATOM 1539 C CA . TYR A 1 201 ? 4.763 -2.840 4.203 1.00 97.88 201 TYR A CA 1
ATOM 1540 C C . TYR A 1 201 ? 4.631 -3.028 2.691 1.00 97.88 201 TYR A C 1
ATOM 1542 O O . TYR A 1 201 ? 4.691 -4.148 2.194 1.00 97.88 201 TYR A O 1
ATOM 1550 N N . ALA A 1 202 ? 4.487 -1.933 1.945 1.00 97.56 202 ALA A N 1
ATOM 1551 C CA . ALA A 1 202 ? 4.304 -1.989 0.499 1.00 97.56 202 ALA A CA 1
ATOM 1552 C C . ALA A 1 202 ? 5.202 -0.997 -0.242 1.00 97.56 202 ALA A C 1
ATOM 1554 O O . ALA A 1 202 ? 5.249 0.187 0.099 1.00 97.56 202 ALA A O 1
ATOM 1555 N N . TYR A 1 203 ? 5.880 -1.470 -1.290 1.00 96.00 203 TYR A N 1
ATOM 1556 C CA . TYR A 1 203 ? 6.605 -0.592 -2.209 1.00 96.00 203 TYR A CA 1
ATOM 1557 C C . TYR A 1 203 ? 5.617 0.140 -3.118 1.00 96.00 203 TYR A C 1
ATOM 1559 O O . TYR A 1 203 ? 4.775 -0.498 -3.752 1.00 96.00 203 TYR A O 1
ATOM 1567 N N . THR A 1 204 ? 5.728 1.467 -3.217 1.00 92.94 204 THR A N 1
ATOM 1568 C CA . THR A 1 204 ? 4.825 2.275 -4.046 1.00 92.94 204 THR A CA 1
ATOM 1569 C C . THR A 1 204 ? 5.378 2.562 -5.432 1.00 92.94 204 THR A C 1
ATOM 1571 O O . THR A 1 204 ? 6.495 3.050 -5.589 1.00 92.94 204 THR A O 1
ATOM 1574 N N . GLY A 1 205 ? 4.557 2.276 -6.444 1.00 84.56 205 GLY A N 1
ATOM 1575 C CA . GLY A 1 205 ? 4.708 2.774 -7.813 1.00 84.56 205 GLY A CA 1
ATOM 1576 C C . GLY A 1 205 ? 3.801 3.974 -8.110 1.00 84.56 205 GLY A C 1
ATOM 1577 O O . GLY A 1 205 ? 3.464 4.197 -9.272 1.00 84.56 205 GLY A O 1
ATOM 1578 N N . GLY A 1 206 ? 3.336 4.680 -7.072 1.00 80.31 206 GLY A N 1
ATOM 1579 C CA . GLY A 1 206 ? 2.400 5.799 -7.171 1.00 80.31 206 GLY A CA 1
ATOM 1580 C C . GLY A 1 206 ? 2.945 7.024 -7.917 1.00 80.31 206 GLY A C 1
ATOM 1581 O O . GLY A 1 206 ? 4.134 7.139 -8.218 1.00 80.31 206 GLY A O 1
ATOM 1582 N N . GLY A 1 207 ? 2.043 7.956 -8.234 1.00 78.19 207 GLY A N 1
ATOM 1583 C CA . GLY A 1 207 ? 2.378 9.199 -8.928 1.00 78.19 207 GLY A CA 1
ATOM 1584 C C . GLY A 1 207 ? 3.252 10.147 -8.098 1.00 78.19 207 GLY A C 1
ATOM 1585 O O . GLY A 1 207 ? 3.297 10.068 -6.877 1.00 78.19 207 GLY A O 1
ATOM 1586 N N . GLY A 1 208 ? 3.948 11.069 -8.773 1.00 77.50 208 GLY A N 1
ATOM 1587 C CA . GLY A 1 208 ? 4.740 12.123 -8.119 1.00 77.50 208 GLY A CA 1
ATOM 1588 C C . GLY A 1 208 ? 6.133 11.699 -7.641 1.00 77.50 208 GLY A C 1
ATOM 1589 O O . GLY A 1 208 ? 6.874 12.532 -7.125 1.00 77.50 208 GLY A O 1
ATOM 1590 N N . LEU A 1 209 ? 6.508 10.434 -7.846 1.00 82.25 209 LEU A N 1
ATOM 1591 C CA . LEU A 1 209 ? 7.823 9.898 -7.500 1.00 82.25 209 LEU A CA 1
ATOM 1592 C C . LEU A 1 209 ? 8.822 10.092 -8.644 1.00 82.25 209 LEU A C 1
ATOM 1594 O O . LEU A 1 209 ? 8.452 10.184 -9.818 1.00 82.25 209 LEU A O 1
ATOM 1598 N N . ALA A 1 210 ? 10.106 10.154 -8.294 1.00 83.06 210 ALA A N 1
ATOM 1599 C CA . ALA A 1 210 ? 11.170 10.280 -9.279 1.00 83.06 210 ALA A CA 1
ATOM 1600 C C . ALA A 1 210 ? 11.206 9.042 -10.204 1.00 83.06 210 ALA A C 1
ATOM 1602 O O . ALA A 1 210 ? 10.969 7.927 -9.735 1.00 83.06 210 ALA A O 1
ATOM 1603 N N . PRO A 1 211 ? 11.539 9.185 -11.502 1.00 83.62 211 PRO A N 1
ATOM 1604 C CA . PRO A 1 211 ? 11.539 8.057 -12.438 1.00 83.62 211 PRO A CA 1
ATOM 1605 C C . PRO A 1 211 ? 12.420 6.876 -12.008 1.00 83.62 211 PRO A C 1
ATOM 1607 O O . PRO A 1 211 ? 12.075 5.728 -12.262 1.00 83.62 211 PRO A O 1
ATOM 1610 N N . ASN A 1 212 ? 13.528 7.144 -11.311 1.00 83.69 212 ASN A N 1
ATOM 1611 C CA . ASN A 1 212 ? 14.436 6.119 -10.789 1.00 83.69 212 ASN A CA 1
ATOM 1612 C C . ASN A 1 212 ? 13.873 5.336 -9.587 1.00 83.69 212 ASN A C 1
ATOM 1614 O O . ASN A 1 212 ? 14.458 4.327 -9.200 1.00 83.69 212 ASN A O 1
ATOM 1618 N N . TRP A 1 213 ? 12.758 5.774 -8.999 1.00 88.44 213 TRP A N 1
ATOM 1619 C CA . TRP A 1 213 ? 12.019 5.030 -7.977 1.00 88.44 213 TRP A CA 1
ATOM 1620 C C . TRP A 1 213 ? 11.044 4.018 -8.588 1.00 88.44 213 TRP A C 1
ATOM 1622 O O . TRP A 1 213 ? 10.689 3.035 -7.954 1.00 88.44 213 TRP A O 1
ATOM 1632 N N . LEU A 1 214 ? 10.578 4.222 -9.822 1.00 90.81 214 LEU A N 1
ATOM 1633 C CA . LEU A 1 214 ? 9.569 3.329 -10.393 1.00 90.81 214 LEU A CA 1
ATOM 1634 C C . LEU A 1 214 ? 10.091 1.885 -10.434 1.00 90.81 214 LEU A C 1
ATOM 1636 O O . LEU A 1 214 ? 11.236 1.673 -10.830 1.00 90.81 214 LEU A O 1
ATOM 1640 N N . PRO A 1 215 ? 9.282 0.880 -10.048 1.00 93.19 215 PRO A N 1
ATOM 1641 C CA . PRO A 1 215 ? 9.773 -0.486 -9.861 1.00 93.19 215 PRO A CA 1
ATOM 1642 C C . PRO A 1 215 ? 10.016 -1.238 -11.174 1.00 93.19 215 PRO A C 1
ATOM 1644 O O . PRO A 1 215 ? 10.634 -2.299 -11.195 1.00 93.19 215 PRO A O 1
ATOM 1647 N N . THR A 1 216 ? 9.543 -0.691 -12.288 1.00 94.12 216 THR A N 1
ATOM 1648 C CA . THR A 1 216 ? 9.743 -1.246 -13.623 1.00 94.12 216 THR A CA 1
ATOM 1649 C C . THR A 1 216 ? 10.103 -0.138 -14.600 1.00 94.12 216 THR A C 1
ATOM 1651 O O . THR A 1 216 ? 9.909 1.049 -14.324 1.00 94.12 216 THR A O 1
ATOM 1654 N N . ASN A 1 217 ? 10.531 -0.538 -15.791 1.00 89.88 217 ASN A N 1
ATOM 1655 C CA . ASN A 1 217 ? 10.494 0.315 -16.975 1.00 89.88 217 ASN A CA 1
ATOM 1656 C C . ASN A 1 217 ? 9.051 0.765 -17.329 1.00 89.88 217 ASN A C 1
ATOM 1658 O O . ASN A 1 217 ? 8.058 0.353 -16.712 1.00 89.88 217 ASN A O 1
ATOM 1662 N N . GLY A 1 218 ? 8.938 1.659 -18.316 1.00 82.38 218 GLY A N 1
ATOM 1663 C CA . GLY A 1 218 ? 7.697 2.367 -18.652 1.00 82.38 218 GLY A CA 1
ATOM 1664 C C . GLY A 1 218 ? 6.507 1.473 -19.023 1.00 82.38 218 GLY A C 1
ATOM 1665 O O . GLY A 1 218 ? 5.376 1.812 -18.671 1.00 82.38 218 GLY A O 1
ATOM 1666 N N . ASP A 1 219 ? 6.748 0.319 -19.643 1.00 83.00 219 ASP A N 1
ATOM 1667 C CA . ASP A 1 219 ? 5.733 -0.668 -20.048 1.00 83.00 219 ASP A CA 1
ATOM 1668 C C . ASP A 1 219 ? 5.503 -1.777 -19.002 1.00 83.00 219 ASP A C 1
ATOM 1670 O O . ASP A 1 219 ? 4.614 -2.607 -19.165 1.00 83.00 219 ASP A O 1
ATOM 1674 N N . GLY A 1 220 ? 6.283 -1.803 -17.917 1.00 84.75 220 GLY A N 1
ATOM 1675 C CA . GLY A 1 220 ? 6.185 -2.854 -16.911 1.00 84.75 220 GLY A CA 1
ATOM 1676 C C . GLY A 1 220 ? 6.859 -4.165 -17.300 1.00 84.75 220 GLY A C 1
ATOM 1677 O O . GLY A 1 220 ? 6.756 -5.110 -16.519 1.00 84.75 220 GLY A O 1
ATOM 1678 N N . SER A 1 221 ? 7.543 -4.251 -18.453 1.00 89.38 221 SER A N 1
ATOM 1679 C CA . SER A 1 221 ? 8.129 -5.478 -19.021 1.00 89.38 221 SER A CA 1
ATOM 1680 C C . SER A 1 221 ? 9.476 -5.883 -18.416 1.00 89.38 221 SER A C 1
ATOM 1682 O O . SER A 1 221 ? 9.852 -7.057 -18.486 1.00 89.38 221 SER A O 1
ATOM 1684 N N . GLN A 1 222 ? 10.141 -5.021 -17.652 1.00 95.12 222 GLN A N 1
ATOM 1685 C CA . GLN A 1 222 ? 11.363 -5.362 -16.914 1.00 95.12 222 GLN A CA 1
ATOM 1686 C C . GLN A 1 222 ? 11.414 -4.634 -15.571 1.00 95.12 222 GLN A C 1
ATOM 1688 O O . GLN A 1 222 ? 10.913 -3.515 -15.449 1.00 95.12 222 GLN A O 1
ATOM 1693 N N . LEU A 1 223 ? 12.012 -5.266 -14.556 1.00 95.88 223 LEU A N 1
ATOM 1694 C CA . LEU A 1 223 ? 12.316 -4.573 -13.306 1.00 95.88 223 LEU A CA 1
ATOM 1695 C C . LEU A 1 223 ? 13.329 -3.460 -13.571 1.00 95.88 223 LEU A C 1
ATOM 1697 O O . LEU A 1 223 ? 14.279 -3.635 -14.333 1.00 95.88 223 LEU A O 1
ATOM 1701 N N . SER A 1 224 ? 13.126 -2.322 -12.917 1.00 93.44 224 SER A N 1
ATOM 1702 C CA . SER A 1 224 ? 14.176 -1.317 -12.788 1.00 93.44 224 SER A CA 1
ATOM 1703 C C . SER A 1 224 ? 15.205 -1.768 -11.747 1.00 93.44 224 SER A C 1
ATOM 1705 O O . SER A 1 224 ? 14.986 -2.737 -11.018 1.00 93.44 224 SER A O 1
ATOM 1707 N N . GLU A 1 225 ? 16.299 -1.021 -11.601 1.00 91.06 225 GLU A N 1
ATOM 1708 C CA . GLU A 1 225 ? 17.251 -1.232 -10.504 1.00 91.06 225 GLU A CA 1
ATOM 1709 C C . GLU A 1 225 ? 16.567 -1.160 -9.126 1.00 91.06 225 GLU A C 1
ATOM 1711 O O . GLU A 1 225 ? 16.780 -2.024 -8.273 1.00 91.06 225 GLU A O 1
ATOM 1716 N N . SER A 1 226 ? 15.683 -0.177 -8.917 1.00 90.38 226 SER A N 1
ATOM 1717 C CA . SER A 1 226 ? 14.916 -0.040 -7.673 1.00 90.38 226 SER A CA 1
ATOM 1718 C C . SER A 1 226 ? 13.982 -1.230 -7.445 1.00 90.38 226 SER A C 1
ATOM 1720 O O . SER A 1 226 ? 13.907 -1.749 -6.330 1.00 90.38 226 SER A O 1
ATOM 1722 N N . GLY A 1 227 ? 13.317 -1.718 -8.496 1.00 94.25 227 GLY A N 1
ATOM 1723 C CA . GLY A 1 227 ? 12.425 -2.866 -8.367 1.00 94.25 227 GLY A CA 1
ATOM 1724 C C . GLY A 1 227 ? 13.151 -4.192 -8.147 1.00 94.25 227 GLY A C 1
ATOM 1725 O O . GLY A 1 227 ? 12.691 -5.015 -7.355 1.00 94.25 227 GLY A O 1
ATOM 1726 N N . GLY A 1 228 ? 14.308 -4.376 -8.788 1.00 95.19 228 GLY A N 1
ATOM 1727 C CA . GLY A 1 228 ? 15.214 -5.498 -8.533 1.00 95.19 228 GLY A CA 1
ATOM 1728 C C . GLY A 1 228 ? 15.777 -5.469 -7.115 1.00 95.19 228 GLY A C 1
ATOM 1729 O O . GLY A 1 228 ? 15.834 -6.499 -6.452 1.00 95.19 228 GLY A O 1
ATOM 1730 N N . THR A 1 229 ? 16.112 -4.283 -6.604 1.00 94.00 229 THR A N 1
ATOM 1731 C CA . THR A 1 229 ? 16.570 -4.110 -5.217 1.00 94.00 229 THR A CA 1
ATOM 1732 C C . THR A 1 229 ? 15.489 -4.513 -4.217 1.00 94.00 229 THR A C 1
ATOM 1734 O O . THR A 1 229 ? 15.783 -5.240 -3.270 1.00 94.00 229 THR A O 1
ATOM 1737 N N . TYR A 1 230 ? 14.241 -4.071 -4.421 1.00 95.44 230 TYR A N 1
ATOM 1738 C CA . TYR A 1 230 ? 13.132 -4.468 -3.553 1.00 95.44 230 TYR A CA 1
ATOM 1739 C C . TYR A 1 230 ? 12.912 -5.982 -3.585 1.00 95.44 230 TYR A C 1
ATOM 1741 O O . TYR A 1 230 ? 12.875 -6.592 -2.520 1.00 95.44 230 TYR A O 1
ATOM 1749 N N . LEU A 1 231 ? 12.867 -6.587 -4.781 1.00 96.75 231 LEU A N 1
ATOM 1750 C CA . LEU A 1 231 ? 12.739 -8.038 -4.949 1.00 96.75 231 LEU A CA 1
ATOM 1751 C C . LEU A 1 231 ? 13.843 -8.791 -4.191 1.00 96.75 231 LEU A C 1
ATOM 1753 O O . LEU A 1 231 ? 13.547 -9.602 -3.321 1.00 96.75 231 LEU A O 1
ATOM 1757 N N . ASN A 1 232 ? 15.110 -8.457 -4.441 1.00 95.81 232 ASN A N 1
ATOM 1758 C CA . ASN A 1 232 ? 16.248 -9.098 -3.778 1.00 95.81 232 ASN A CA 1
ATOM 1759 C C . ASN A 1 232 ? 16.196 -8.971 -2.248 1.00 95.81 232 ASN A C 1
ATOM 1761 O O . ASN A 1 232 ? 16.658 -9.861 -1.536 1.00 95.81 232 ASN A O 1
ATOM 1765 N N . ALA A 1 233 ? 15.668 -7.861 -1.728 1.00 95.56 233 ALA A N 1
ATOM 1766 C CA . ALA A 1 233 ? 15.538 -7.654 -0.293 1.00 95.56 233 ALA A CA 1
ATOM 1767 C C . ALA A 1 233 ? 14.434 -8.532 0.317 1.00 95.56 233 ALA A C 1
ATOM 1769 O O . ALA A 1 233 ? 14.682 -9.183 1.329 1.00 95.56 233 ALA A O 1
ATOM 1770 N N . ILE A 1 234 ? 13.248 -8.583 -0.299 1.00 96.81 234 ILE A N 1
ATOM 1771 C CA . ILE A 1 234 ? 12.114 -9.364 0.223 1.00 96.81 234 ILE A CA 1
ATOM 1772 C C . ILE A 1 234 ? 12.316 -10.874 0.052 1.00 96.81 234 ILE A C 1
ATOM 1774 O O . ILE A 1 234 ? 11.852 -11.643 0.888 1.00 96.81 234 ILE A O 1
ATOM 1778 N N . THR A 1 235 ? 13.063 -11.328 -0.960 1.00 96.56 235 THR A N 1
ATOM 1779 C CA . THR A 1 235 ? 13.368 -12.759 -1.152 1.00 96.56 235 THR A CA 1
ATOM 1780 C C . THR A 1 235 ? 14.126 -13.371 0.032 1.00 96.56 235 THR A C 1
ATOM 1782 O O . THR A 1 235 ? 14.026 -14.570 0.248 1.00 96.56 235 THR A O 1
ATOM 1785 N N . LYS A 1 236 ? 14.826 -12.579 0.856 1.00 95.75 236 LYS A N 1
ATOM 1786 C CA . LYS A 1 236 ? 15.515 -13.081 2.064 1.00 95.75 236 LYS A CA 1
ATOM 1787 C C . LYS A 1 236 ? 14.568 -13.611 3.151 1.00 95.75 236 LYS A C 1
ATOM 1789 O O . LYS A 1 236 ? 15.030 -14.303 4.053 1.00 95.75 236 LYS A O 1
ATOM 1794 N N . TYR A 1 237 ? 13.295 -13.223 3.100 1.00 95.00 237 TYR A N 1
ATOM 1795 C CA . TYR A 1 237 ? 12.287 -13.480 4.134 1.00 95.00 237 TYR A CA 1
ATOM 1796 C C . TYR A 1 237 ? 11.136 -14.366 3.629 1.00 95.00 237 TYR A C 1
ATOM 1798 O O . TYR A 1 237 ? 10.122 -14.499 4.311 1.00 95.00 237 TYR A O 1
ATOM 1806 N N . ASN A 1 238 ? 11.287 -14.942 2.431 1.00 78.38 238 ASN A N 1
ATOM 1807 C CA . ASN A 1 238 ? 10.311 -15.812 1.775 1.00 78.38 238 ASN A CA 1
ATOM 1808 C C . ASN A 1 238 ? 10.799 -17.254 1.691 1.00 78.38 238 ASN A C 1
ATOM 1810 O O . ASN A 1 238 ? 12.007 -17.443 1.431 1.00 78.38 238 ASN A O 1
#

Sequence (238 aa):
MVCFLKYTGAALAVISTAIASPTSATVDARKAPLIPNGKKAGSAGGRAMRHWKDHIGWWYDWTPKPSGHDEVMGVSMLRGRRHQRKTDADRLRAFQILHETPLYLLGLNEPDCPGKDSADLRVAQGGRAGSLLGSPSMCKQKDEGWLAKFRTQSLDADWDLTAIHSYKDSIGRPARSSGRSTTSSTTSVDLFEKNEHVMAYAYTGGGGLAPNWLPTNGDGSQLSESGGTYLNAITKYN